Protein AF-A0A6N6N1D0-F1 (afdb_monomer_lite)

Radius of gyration: 22.85 Å; chains: 1; bounding box: 50×58×66 Å

Organism: NCBI:txid1721087

Foldseek 3Di:
DALADADPLLVVLVCVVCVVPVVVFFPDKDWPDWDFDQDPNDTDIDTDIDTDTNPVVVVLVCLLLLVRVQRVHAAEEAEEEPDPDDPVLVVVVVSSCSNNRYDYDDPDPFYKYWYDDPDFKIWIWTRGDVDIDIDIDRDPNVRSSVRSSVVSVVVVVVLVPFFWKKKKKDQAADVVVVVVVLVVVCVPVNFWDPWDWDDWDQDPRHIMTMIGIRGNHPVVVVVVCVVPAVVVVMDMDMGRDD

pLDDT: mean 86.98, std 8.48, range [44.0, 97.38]

Sequence (242 aa):
MLPGSLGEERRALLGEYYLERAGKYVQGYRKIGTKNITREGEDGISLTMDVTVNRRALRSSLQRLGVYFTTLKPIAATFRSQDQLGQEDLDTLKSLMLLSGVERGLDVLPEFSLQREGDKLWRGVLVTQGHHWTAVKNEIAEVWFDLWGRYFETRAVAESSSGSTRLRVNGWFTPDGVHDFDKILQSWDSAVQDVELVEMEMLPAGVSAVWDIRVVNLALLRSRLDAFLPERGLNYGVDVQE

Structure (mmCIF, N/CA/C/O backbone):
data_AF-A0A6N6N1D0-F1
#
_entry.id   AF-A0A6N6N1D0-F1
#
loop_
_atom_site.group_PDB
_atom_site.id
_atom_site.type_symbol
_atom_site.label_atom_id
_atom_site.label_alt_id
_atom_site.label_comp_id
_atom_site.label_asym_id
_atom_site.label_entity_id
_atom_site.label_seq_id
_atom_site.pdbx_PDB_ins_code
_atom_site.Cartn_x
_atom_site.Cartn_y
_atom_site.Cartn_z
_atom_site.occupancy
_atom_site.B_iso_or_equiv
_atom_site.auth_seq_id
_atom_site.auth_comp_id
_atom_site.auth_asym_id
_atom_site.auth_atom_id
_atom_site.pdbx_PDB_model_num
ATOM 1 N N . MET A 1 1 ? 6.903 5.113 -5.027 1.00 73.56 1 MET A N 1
ATOM 2 C CA . MET A 1 1 ? 6.662 3.968 -4.123 1.00 73.56 1 MET A CA 1
ATOM 3 C C . MET A 1 1 ? 5.215 3.536 -4.133 1.00 73.56 1 MET A C 1
ATOM 5 O O . MET A 1 1 ? 4.983 2.353 -4.307 1.00 73.56 1 MET A O 1
ATOM 9 N N . LEU A 1 2 ? 4.260 4.452 -3.957 1.00 83.25 2 LEU A N 1
ATOM 10 C CA . LEU A 1 2 ? 2.850 4.111 -4.129 1.00 83.25 2 LEU A CA 1
ATOM 11 C C . LEU A 1 2 ? 2.502 3.944 -5.622 1.00 83.25 2 LEU A C 1
ATOM 13 O O . LEU A 1 2 ? 3.066 4.688 -6.430 1.00 83.25 2 LEU A O 1
ATOM 17 N N . PRO A 1 3 ? 1.599 3.014 -5.983 1.00 77.56 3 PRO A N 1
ATOM 18 C CA . PRO A 1 3 ? 1.129 2.815 -7.362 1.00 77.56 3 PRO A CA 1
ATOM 19 C C . PRO A 1 3 ? 0.326 3.986 -7.949 1.00 77.56 3 PRO A C 1
ATOM 21 O O . PRO A 1 3 ? 0.210 4.106 -9.169 1.00 77.56 3 PRO A O 1
ATOM 24 N N . GLY A 1 4 ? -0.224 4.845 -7.086 1.00 82.56 4 GLY A N 1
ATOM 25 C CA . GLY A 1 4 ? -1.027 6.012 -7.445 1.00 82.56 4 GLY A CA 1
ATOM 26 C C . GLY A 1 4 ? -0.922 7.143 -6.417 1.00 82.56 4 GLY A C 1
ATOM 27 O O . GLY A 1 4 ? -0.197 7.043 -5.423 1.00 82.56 4 GLY A O 1
ATOM 28 N N . SER A 1 5 ? -1.641 8.237 -6.668 1.00 84.75 5 SER A N 1
ATOM 29 C CA . SER A 1 5 ? -1.719 9.398 -5.774 1.00 84.75 5 SER A CA 1
ATOM 30 C C . SER A 1 5 ? -2.743 9.196 -4.658 1.00 84.75 5 SER A C 1
ATOM 32 O O . SER A 1 5 ? -3.797 8.608 -4.875 1.00 84.75 5 SER A O 1
ATOM 34 N N . LEU A 1 6 ? -2.473 9.760 -3.482 1.00 87.19 6 LEU A N 1
ATOM 35 C CA . LEU A 1 6 ? -3.417 9.793 -2.363 1.00 87.19 6 LEU A CA 1
ATOM 36 C C . LEU A 1 6 ? -4.172 11.132 -2.318 1.00 87.19 6 LEU A C 1
ATOM 38 O O . LEU A 1 6 ? -3.581 12.190 -2.559 1.00 87.19 6 LEU A O 1
ATOM 42 N N . GLY A 1 7 ? -5.453 11.101 -1.944 1.00 87.50 7 GLY A N 1
ATOM 43 C CA . GLY A 1 7 ? -6.212 12.308 -1.586 1.00 87.50 7 GLY A CA 1
ATOM 44 C C . GLY A 1 7 ? -5.583 13.048 -0.397 1.00 87.50 7 GLY A C 1
ATOM 45 O O . GLY A 1 7 ? -4.800 12.462 0.352 1.00 87.50 7 GLY A O 1
ATOM 46 N N . GLU A 1 8 ? -5.882 14.339 -0.236 1.00 89.25 8 GLU A N 1
ATOM 47 C CA . GLU A 1 8 ? -5.269 15.181 0.810 1.00 89.25 8 GLU A CA 1
ATOM 48 C C . GLU A 1 8 ? -5.531 14.655 2.223 1.00 89.25 8 GLU A C 1
ATOM 50 O O . GLU A 1 8 ? -4.596 14.505 3.004 1.00 89.25 8 GLU A O 1
ATOM 55 N N . GLU A 1 9 ? -6.771 14.270 2.515 1.00 89.88 9 GLU A N 1
ATOM 56 C CA . GLU A 1 9 ? -7.176 13.759 3.827 1.00 89.88 9 GLU A CA 1
ATOM 57 C C . GLU A 1 9 ? -6.443 12.453 4.190 1.00 89.88 9 GLU A C 1
ATOM 59 O O . GLU A 1 9 ? -5.876 12.314 5.273 1.00 89.88 9 GLU A O 1
ATOM 64 N N . ARG A 1 10 ? -6.321 11.521 3.232 1.00 92.44 10 ARG A N 1
ATOM 65 C CA . ARG A 1 10 ? -5.526 10.292 3.408 1.00 92.44 10 ARG A CA 1
ATOM 66 C C . ARG A 1 10 ? -4.039 10.584 3.596 1.00 92.44 10 ARG A C 1
ATOM 68 O O . ARG A 1 10 ? -3.373 9.872 4.344 1.00 92.44 10 ARG A O 1
ATOM 75 N N . ARG A 1 11 ? -3.501 11.606 2.917 1.00 91.38 11 ARG A N 1
ATOM 76 C CA . ARG A 1 11 ? -2.107 12.040 3.108 1.00 91.38 11 ARG A CA 1
ATOM 77 C C . ARG A 1 11 ? -1.883 12.603 4.507 1.00 91.38 11 ARG A C 1
ATOM 79 O O . ARG A 1 11 ? -0.850 12.288 5.089 1.00 91.38 11 ARG A O 1
ATOM 86 N N . ALA A 1 12 ? -2.826 13.380 5.036 1.00 91.69 12 ALA A N 1
ATOM 87 C CA . ALA A 1 12 ? -2.755 13.912 6.395 1.00 91.69 12 ALA A CA 1
ATOM 88 C C . ALA A 1 12 ? -2.730 12.778 7.432 1.00 91.69 12 ALA A C 1
ATOM 90 O O . ALA A 1 12 ? -1.772 12.685 8.198 1.00 91.69 12 ALA A O 1
ATOM 91 N N . LEU A 1 13 ? -3.677 11.835 7.352 1.00 92.50 13 LEU A N 1
ATOM 92 C CA . LEU A 1 13 ? -3.731 10.665 8.242 1.00 92.50 13 LEU A CA 1
ATOM 93 C C . LEU A 1 13 ? -2.469 9.794 8.161 1.00 92.50 13 LEU A C 1
ATOM 95 O O . LEU A 1 13 ? -1.973 9.290 9.169 1.00 92.50 13 LEU A O 1
ATOM 99 N N . LEU A 1 14 ? -1.917 9.614 6.957 1.00 92.50 14 LEU A N 1
ATOM 100 C CA . LEU A 1 14 ? -0.659 8.890 6.779 1.00 92.50 14 LEU A CA 1
ATOM 101 C C . LEU A 1 14 ? 0.518 9.639 7.423 1.00 92.50 14 LEU A C 1
ATOM 103 O O . LEU A 1 14 ? 1.402 9.011 8.008 1.00 92.50 14 LEU A O 1
ATOM 107 N N . GLY A 1 15 ? 0.530 10.969 7.317 1.00 90.25 15 GLY A N 1
ATOM 108 C CA . GLY A 1 15 ? 1.509 11.836 7.965 1.00 90.25 15 GLY A CA 1
ATOM 109 C C . GLY A 1 15 ? 1.463 11.714 9.486 1.00 90.25 15 GLY A C 1
ATOM 110 O O . GLY A 1 15 ? 2.497 11.468 10.102 1.00 90.25 15 GLY A O 1
ATOM 111 N N . GLU A 1 16 ? 0.270 11.790 10.075 1.00 90.38 16 GLU A N 1
ATOM 112 C CA . GLU A 1 16 ? 0.045 11.590 11.512 1.00 90.38 16 GLU A CA 1
ATOM 113 C C . GLU A 1 16 ? 0.514 10.207 11.971 1.00 90.38 16 GLU A C 1
ATOM 115 O O . GLU A 1 16 ? 1.260 10.089 12.945 1.00 90.38 16 GLU A O 1
ATOM 120 N N . TYR A 1 17 ? 0.173 9.154 11.219 1.00 89.69 17 TYR A N 1
ATOM 121 C CA . TYR A 1 17 ? 0.626 7.799 11.525 1.00 89.69 17 TYR A CA 1
ATOM 122 C C . TYR A 1 17 ? 2.159 7.698 11.569 1.00 89.69 17 TYR A C 1
ATOM 124 O O . TYR A 1 17 ? 2.717 7.041 12.454 1.00 89.69 17 TYR A O 1
ATOM 132 N N . TYR A 1 18 ? 2.868 8.341 10.637 1.00 90.00 18 TYR A N 1
ATOM 133 C CA . TYR A 1 18 ? 4.328 8.267 10.576 1.00 90.00 18 TYR A CA 1
ATOM 134 C C . TYR A 1 18 ? 5.068 9.304 11.419 1.00 90.00 18 TYR A C 1
ATOM 136 O O . TYR A 1 18 ? 6.277 9.138 11.579 1.00 90.00 18 TYR A O 1
ATOM 144 N N . LEU A 1 19 ? 4.396 10.298 12.005 1.00 87.56 19 LEU A N 1
ATOM 145 C CA . LEU A 1 19 ? 5.037 11.393 12.744 1.00 87.56 19 LEU A CA 1
ATOM 146 C C . LEU A 1 19 ? 6.043 10.885 13.795 1.00 87.56 19 LEU A C 1
ATOM 148 O O . LEU A 1 19 ? 7.190 11.320 13.831 1.00 87.56 19 LEU A O 1
ATOM 152 N N . GLU A 1 20 ? 5.653 9.871 14.566 1.00 84.31 20 GLU A N 1
ATOM 153 C CA . GLU A 1 20 ? 6.495 9.256 15.606 1.00 84.31 20 GLU A CA 1
ATOM 154 C C . GLU A 1 20 ? 7.213 7.976 15.140 1.00 84.31 20 GLU A C 1
ATOM 156 O O . GLU A 1 20 ? 8.039 7.401 15.849 1.00 84.31 20 GLU A O 1
ATOM 161 N N . ARG A 1 21 ? 6.899 7.490 13.932 1.00 84.81 21 ARG A N 1
ATOM 162 C CA . ARG A 1 21 ? 7.376 6.196 13.408 1.00 84.81 21 ARG A CA 1
ATOM 163 C C . ARG A 1 21 ? 8.432 6.351 12.312 1.00 84.81 21 ARG A C 1
ATOM 165 O O . ARG A 1 21 ? 9.138 5.387 12.018 1.00 84.81 21 ARG A O 1
ATOM 172 N N . ALA A 1 22 ? 8.574 7.547 11.737 1.00 81.31 22 ALA A N 1
ATOM 173 C CA . ALA A 1 22 ? 9.429 7.834 10.587 1.00 81.31 22 ALA A CA 1
ATOM 174 C C . ALA A 1 22 ? 10.906 7.489 10.828 1.00 81.31 22 ALA A C 1
ATOM 176 O O . ALA A 1 22 ? 11.562 6.965 9.927 1.00 81.31 22 ALA A O 1
ATOM 177 N N . GLY A 1 23 ? 11.411 7.697 12.051 1.00 80.31 23 GLY A N 1
ATOM 178 C CA . GLY A 1 23 ? 12.812 7.437 12.401 1.00 80.31 23 GLY A CA 1
ATOM 179 C C . GLY A 1 23 ? 13.272 6.002 12.116 1.00 80.31 23 GLY A C 1
ATOM 180 O O . GLY A 1 23 ? 14.423 5.789 11.755 1.00 80.31 23 GLY A O 1
ATOM 181 N N . LYS A 1 24 ? 12.363 5.019 12.171 1.00 86.44 24 LYS A N 1
ATOM 182 C CA . LYS A 1 24 ? 12.665 3.600 11.898 1.00 86.44 24 LYS A CA 1
ATOM 183 C C . LYS A 1 24 ? 12.955 3.308 10.422 1.00 86.44 24 LYS A C 1
ATOM 185 O O . LYS A 1 24 ? 13.480 2.246 10.099 1.00 86.44 24 LYS A O 1
ATOM 190 N N . TYR A 1 25 ? 12.592 4.225 9.528 1.00 86.00 25 TYR A N 1
ATOM 191 C CA . TYR A 1 25 ? 12.742 4.064 8.082 1.00 86.00 25 TYR A CA 1
ATOM 192 C C . TYR A 1 25 ? 13.860 4.931 7.503 1.00 86.00 25 TYR A C 1
ATOM 194 O O . TYR A 1 25 ? 14.188 4.772 6.330 1.00 86.00 25 TYR A O 1
ATOM 202 N N . VAL A 1 26 ? 14.459 5.826 8.289 1.00 85.38 26 VAL A N 1
ATOM 203 C CA . VAL A 1 26 ? 15.564 6.682 7.844 1.00 85.38 26 VAL A CA 1
ATOM 204 C C . VAL A 1 26 ? 16.885 5.941 8.046 1.00 85.38 26 VAL A C 1
ATOM 206 O O . VAL A 1 26 ? 17.231 5.571 9.161 1.00 85.38 26 VAL A O 1
ATOM 209 N N . GLN A 1 27 ? 17.624 5.715 6.960 1.00 85.38 27 GLN A N 1
ATOM 210 C CA . GLN A 1 27 ? 18.959 5.099 6.989 1.00 85.38 27 GLN A CA 1
ATOM 211 C C . GLN A 1 27 ? 20.072 6.141 7.104 1.00 85.38 27 GLN A C 1
ATOM 213 O O . GLN A 1 27 ? 21.153 5.848 7.603 1.00 85.38 27 GLN A O 1
ATOM 218 N N . GLY A 1 28 ? 19.814 7.361 6.642 1.00 82.75 28 GLY A N 1
ATOM 219 C CA . GLY A 1 28 ? 20.750 8.465 6.745 1.00 82.75 28 GLY A CA 1
ATOM 220 C C . GLY A 1 28 ? 20.143 9.743 6.197 1.00 82.75 28 GLY A C 1
ATOM 221 O O . GLY A 1 28 ? 19.140 9.719 5.482 1.00 82.75 28 GLY A O 1
ATOM 222 N N . TYR A 1 29 ? 20.762 10.866 6.526 1.00 83.50 29 TYR A N 1
ATOM 223 C CA . TYR A 1 29 ? 20.389 12.157 5.979 1.00 83.50 29 TYR A CA 1
ATOM 224 C C . TYR A 1 29 ? 21.630 12.985 5.676 1.00 83.50 29 TYR A C 1
ATOM 226 O O . TYR A 1 29 ? 22.651 12.894 6.359 1.00 83.50 29 TYR A O 1
ATOM 234 N N . ARG A 1 30 ? 21.529 13.828 4.655 1.00 82.06 30 ARG A N 1
ATOM 235 C CA . ARG A 1 30 ? 22.555 14.794 4.281 1.00 82.06 30 ARG A CA 1
ATOM 236 C C . ARG A 1 30 ? 21.894 16.146 4.092 1.00 82.06 30 ARG A C 1
ATOM 238 O O . ARG A 1 30 ? 20.951 16.295 3.325 1.00 82.06 30 ARG A O 1
ATOM 245 N N . LYS A 1 31 ? 22.381 17.156 4.801 1.00 76.88 31 LYS A N 1
ATOM 246 C CA . LYS A 1 31 ? 21.889 18.527 4.664 1.00 76.88 31 LYS A CA 1
ATOM 247 C C . LYS A 1 31 ? 22.257 19.063 3.276 1.00 76.88 31 LYS A C 1
ATOM 249 O O . LYS A 1 31 ? 23.436 19.112 2.944 1.00 76.88 31 LYS A O 1
ATOM 254 N N . ILE A 1 32 ? 21.256 19.457 2.490 1.00 81.88 32 ILE A N 1
ATOM 255 C CA . ILE A 1 32 ? 21.450 20.043 1.153 1.00 81.88 32 ILE A CA 1
ATOM 256 C C . ILE A 1 32 ? 21.515 21.568 1.251 1.00 81.88 32 ILE A C 1
ATOM 258 O O . ILE A 1 32 ? 22.298 22.200 0.550 1.00 81.88 32 ILE A O 1
ATOM 262 N N . GLY A 1 33 ? 20.724 22.178 2.137 1.00 72.06 33 GLY A N 1
ATOM 263 C CA . GLY A 1 33 ? 20.701 23.630 2.256 1.00 72.06 33 GLY A CA 1
ATOM 264 C C . GLY A 1 33 ? 19.952 24.126 3.480 1.00 72.06 33 GLY A C 1
ATOM 265 O O . GLY A 1 33 ? 19.102 23.435 4.041 1.00 72.06 33 GLY A O 1
ATOM 266 N N . THR A 1 34 ? 20.282 25.346 3.885 1.00 78.12 34 THR A N 1
ATOM 267 C CA . THR A 1 34 ? 19.527 26.110 4.874 1.00 78.12 34 THR A CA 1
ATOM 268 C C . THR A 1 34 ? 19.147 27.441 4.262 1.00 78.12 34 THR A C 1
ATOM 270 O O . THR A 1 34 ? 20.004 28.124 3.706 1.00 78.12 34 THR A O 1
ATOM 273 N N . LYS A 1 35 ? 17.874 27.809 4.374 1.00 79.31 35 LYS A N 1
ATOM 274 C CA . LYS A 1 35 ? 17.371 29.113 3.963 1.00 79.31 35 LYS A CA 1
ATOM 275 C C . LYS A 1 35 ? 16.620 29.729 5.130 1.00 79.31 35 LYS A C 1
ATOM 277 O O . LYS A 1 35 ? 15.710 29.102 5.655 1.00 79.31 35 LYS A O 1
ATOM 282 N N . ASN A 1 36 ? 16.968 30.951 5.503 1.00 76.50 36 ASN A N 1
ATOM 283 C CA . ASN A 1 36 ? 16.162 31.700 6.458 1.00 76.50 36 ASN A CA 1
ATOM 284 C C . ASN A 1 36 ? 14.864 32.120 5.756 1.00 76.50 36 ASN A C 1
ATOM 286 O O . ASN A 1 36 ? 14.895 32.610 4.623 1.00 76.50 36 ASN A O 1
ATOM 290 N N . ILE A 1 37 ? 13.728 31.857 6.388 1.00 73.69 37 ILE A N 1
ATOM 291 C CA . ILE A 1 37 ? 12.406 32.261 5.921 1.00 73.69 37 ILE A CA 1
ATOM 292 C C . ILE A 1 37 ? 11.858 33.221 6.959 1.00 73.69 37 ILE A C 1
ATOM 294 O O . ILE A 1 37 ? 11.588 32.802 8.075 1.00 73.69 37 ILE A O 1
ATOM 298 N N . THR A 1 38 ? 11.651 34.475 6.589 1.00 62.41 38 THR A N 1
ATOM 299 C CA . THR A 1 38 ? 10.886 35.399 7.426 1.00 62.41 38 THR A CA 1
ATOM 300 C C . THR A 1 38 ? 9.429 35.307 6.984 1.00 62.41 38 THR A C 1
ATOM 302 O O . THR A 1 38 ? 9.114 35.592 5.824 1.00 62.41 38 THR A O 1
ATOM 305 N N . ARG A 1 39 ? 8.536 34.858 7.869 1.00 57.38 39 ARG A N 1
ATOM 306 C CA . ARG A 1 39 ? 7.085 34.836 7.623 1.00 57.38 39 ARG A CA 1
ATOM 307 C C . ARG A 1 39 ? 6.407 35.628 8.732 1.00 57.38 39 ARG A C 1
ATOM 309 O O . ARG A 1 39 ? 6.633 35.348 9.897 1.00 57.38 39 ARG A O 1
ATOM 316 N N . GLU A 1 40 ? 5.629 36.641 8.352 1.00 60.00 40 GLU A N 1
ATOM 317 C CA . GLU A 1 40 ? 4.799 37.442 9.272 1.00 60.00 40 GLU A CA 1
ATOM 318 C C . GLU A 1 40 ? 5.545 38.011 10.501 1.00 60.00 40 GLU A C 1
ATOM 320 O O . GLU A 1 40 ? 4.975 38.157 11.574 1.00 60.00 40 GLU A O 1
ATOM 325 N N . GLY A 1 41 ? 6.823 38.377 10.340 1.00 62.19 41 GLY A N 1
ATOM 326 C CA . GLY A 1 41 ? 7.636 38.970 11.411 1.00 62.19 41 GLY A CA 1
ATOM 327 C C . GLY A 1 41 ? 8.400 37.969 12.282 1.00 62.19 41 GLY A C 1
ATOM 328 O O . GLY A 1 41 ? 9.174 38.400 13.132 1.00 62.19 41 GLY A O 1
ATOM 329 N N . GLU A 1 42 ? 8.257 36.664 12.041 1.00 58.78 42 GLU A N 1
ATOM 330 C CA . GLU A 1 42 ? 9.078 35.629 12.671 1.00 58.78 42 GLU A CA 1
ATOM 331 C C . GLU A 1 42 ? 10.169 35.138 11.714 1.00 58.78 42 GLU A C 1
ATOM 333 O O . GLU A 1 42 ? 9.900 34.712 10.583 1.00 58.78 42 GLU A O 1
ATOM 338 N N . ASP A 1 43 ? 11.420 35.196 12.176 1.00 76.38 43 ASP A N 1
ATOM 339 C CA . ASP A 1 43 ? 12.555 34.583 11.494 1.00 76.38 43 ASP A CA 1
ATOM 340 C C . ASP A 1 43 ? 12.554 33.072 11.748 1.00 76.38 43 ASP A C 1
ATOM 342 O O . ASP A 1 43 ? 12.816 32.589 12.849 1.00 76.38 43 ASP A O 1
ATOM 346 N N . GLY A 1 44 ? 12.266 32.312 10.697 1.00 74.38 44 GLY A N 1
ATOM 347 C CA . GLY A 1 44 ? 12.328 30.859 10.659 1.00 74.38 44 GLY A CA 1
ATOM 348 C C . GLY A 1 44 ? 13.505 30.350 9.832 1.00 74.38 44 GLY A C 1
ATOM 349 O O . GLY A 1 44 ? 14.111 31.060 9.028 1.00 74.38 44 GLY A O 1
ATOM 350 N N . ILE A 1 45 ? 13.823 29.068 9.991 1.00 75.56 45 ILE A N 1
ATOM 351 C CA . ILE A 1 45 ? 14.877 28.392 9.232 1.00 75.56 45 ILE A CA 1
ATOM 352 C C . ILE A 1 45 ? 14.247 27.235 8.450 1.00 75.56 45 ILE A C 1
ATOM 354 O O . ILE A 1 45 ? 13.788 26.259 9.034 1.00 75.56 45 ILE A O 1
ATOM 358 N N . SER A 1 46 ? 14.261 27.313 7.118 1.00 76.00 46 SER A N 1
ATOM 359 C CA . SER A 1 46 ? 13.997 26.175 6.233 1.00 76.00 46 SER A CA 1
ATOM 360 C C . SER A 1 46 ? 15.251 25.325 6.130 1.00 76.00 46 SER A C 1
ATOM 362 O O . SER A 1 46 ? 16.297 25.800 5.676 1.00 76.00 46 SER A O 1
ATOM 364 N N . LEU A 1 47 ? 15.143 24.049 6.474 1.00 76.81 47 LEU A N 1
ATOM 365 C CA . LEU A 1 47 ? 16.190 23.066 6.241 1.00 76.81 47 LEU A CA 1
ATOM 366 C C . LEU A 1 47 ? 15.758 22.125 5.116 1.00 76.81 47 LEU A C 1
ATOM 368 O O . LEU A 1 47 ? 14.723 21.474 5.217 1.00 76.81 47 LEU A O 1
ATOM 372 N N . THR A 1 48 ? 16.564 22.031 4.063 1.00 77.94 48 THR A N 1
ATOM 373 C CA . THR A 1 48 ? 16.370 21.038 3.001 1.00 77.94 48 THR A CA 1
ATOM 374 C C . THR A 1 48 ? 17.353 19.898 3.221 1.00 77.94 48 THR A C 1
ATOM 376 O O . THR A 1 48 ? 18.569 20.116 3.274 1.00 77.94 48 THR A O 1
ATOM 379 N N . MET A 1 49 ? 16.834 18.680 3.356 1.00 77.88 49 MET A N 1
ATOM 380 C CA . MET A 1 49 ? 17.621 17.478 3.629 1.00 77.88 49 MET A CA 1
ATOM 381 C C . MET A 1 49 ? 17.406 16.442 2.528 1.00 77.88 49 MET A C 1
ATOM 383 O O . MET A 1 49 ? 16.280 16.202 2.103 1.00 77.88 49 MET A O 1
ATOM 387 N N . ASP A 1 50 ? 18.499 15.824 2.100 1.00 80.69 50 ASP A N 1
ATOM 388 C CA . ASP A 1 50 ? 18.502 14.561 1.375 1.00 80.69 50 ASP A CA 1
ATOM 389 C C . ASP A 1 50 ? 18.304 13.451 2.401 1.00 80.69 50 ASP A C 1
ATOM 391 O O . ASP A 1 50 ? 19.036 13.416 3.394 1.00 80.69 50 ASP A O 1
ATOM 395 N N . VAL A 1 51 ? 17.335 12.563 2.204 1.00 81.31 51 VAL A N 1
ATOM 396 C CA . VAL A 1 51 ? 17.052 11.491 3.164 1.00 81.31 51 VAL A CA 1
ATOM 397 C C . VAL A 1 51 ? 17.107 10.155 2.448 1.00 81.31 51 VAL A C 1
ATOM 399 O O . VAL A 1 51 ? 16.277 9.846 1.592 1.00 81.31 51 VAL A O 1
ATOM 402 N N . THR A 1 52 ? 18.069 9.331 2.848 1.00 84.00 52 THR A N 1
ATOM 403 C CA . THR A 1 52 ? 18.140 7.938 2.423 1.00 84.00 52 THR A CA 1
ATOM 404 C C . THR A 1 52 ? 17.183 7.133 3.287 1.00 84.00 52 THR A C 1
ATOM 406 O O . THR A 1 52 ? 17.341 7.056 4.507 1.00 84.00 52 THR A O 1
ATOM 409 N N . VAL A 1 53 ? 16.178 6.527 2.660 1.00 86.19 53 VAL A N 1
ATOM 410 C CA . VAL A 1 53 ? 15.157 5.729 3.348 1.00 86.19 53 VAL A CA 1
ATOM 411 C C . VAL A 1 53 ? 15.315 4.241 3.062 1.00 86.19 53 VAL A C 1
ATOM 413 O O . VAL A 1 53 ? 15.612 3.838 1.936 1.00 86.19 53 VAL A O 1
ATOM 416 N N . ASN A 1 54 ? 15.013 3.410 4.061 1.00 87.06 54 ASN A N 1
ATOM 417 C CA . ASN A 1 54 ? 14.817 1.978 3.884 1.00 87.06 54 ASN A CA 1
ATOM 418 C C . ASN A 1 54 ? 13.510 1.738 3.119 1.00 87.06 54 ASN A C 1
ATOM 420 O O . ASN A 1 54 ? 12.439 1.491 3.681 1.00 87.06 54 ASN A O 1
ATOM 424 N N . ARG A 1 55 ? 13.640 1.817 1.799 1.00 84.31 55 ARG A N 1
ATOM 425 C CA . ARG A 1 55 ? 12.593 1.624 0.800 1.00 84.31 55 ARG A CA 1
ATOM 426 C C . ARG A 1 55 ? 11.796 0.335 1.019 1.00 84.31 55 ARG A C 1
ATOM 428 O O . ARG A 1 55 ? 10.567 0.360 0.994 1.00 84.31 55 ARG A O 1
ATOM 435 N N . ARG A 1 56 ? 12.481 -0.777 1.294 1.00 84.44 56 ARG A N 1
ATOM 436 C CA . ARG A 1 56 ? 11.853 -2.089 1.508 1.00 84.44 56 ARG A CA 1
ATOM 437 C C . ARG A 1 56 ? 10.978 -2.103 2.762 1.00 84.44 56 ARG A C 1
ATOM 439 O O . ARG A 1 56 ? 9.824 -2.519 2.691 1.00 84.44 56 ARG A O 1
ATOM 446 N N . ALA A 1 57 ? 11.504 -1.615 3.885 1.00 86.44 57 ALA A N 1
ATOM 447 C CA . ALA A 1 57 ? 10.760 -1.564 5.143 1.00 86.44 57 ALA A CA 1
ATOM 448 C C . ALA A 1 57 ? 9.556 -0.611 5.062 1.00 86.44 57 ALA A C 1
ATOM 450 O O . ALA A 1 57 ? 8.468 -0.952 5.527 1.00 86.44 57 ALA A O 1
ATOM 451 N N . LEU A 1 58 ? 9.725 0.555 4.428 1.00 88.75 58 LEU A N 1
ATOM 452 C CA . LEU A 1 58 ? 8.637 1.514 4.246 1.00 88.75 58 LEU A CA 1
ATOM 453 C C . LEU A 1 58 ? 7.529 0.935 3.358 1.00 88.75 58 LEU A C 1
ATOM 455 O O . LEU A 1 58 ? 6.356 1.018 3.712 1.00 88.75 58 LEU A O 1
ATOM 459 N N . ARG A 1 59 ? 7.891 0.286 2.244 1.00 88.12 59 ARG A N 1
ATOM 460 C CA . ARG A 1 59 ? 6.928 -0.399 1.371 1.00 88.12 59 ARG A CA 1
ATOM 461 C C . ARG A 1 59 ? 6.149 -1.474 2.124 1.00 88.12 59 ARG A C 1
ATOM 463 O O . ARG A 1 59 ? 4.926 -1.466 2.053 1.00 88.12 59 ARG A O 1
ATOM 470 N N . SER A 1 60 ? 6.830 -2.350 2.864 1.00 88.25 60 SER A N 1
ATOM 471 C CA . SER A 1 60 ? 6.163 -3.395 3.655 1.00 88.25 60 SER A CA 1
ATOM 472 C C . SER A 1 60 ? 5.181 -2.793 4.663 1.00 88.25 60 SER A C 1
ATOM 474 O O . SER A 1 60 ? 4.060 -3.276 4.808 1.00 88.25 60 SER A O 1
ATOM 476 N N . SER A 1 61 ? 5.548 -1.672 5.290 1.00 91.25 61 SER A N 1
ATOM 477 C CA . SER A 1 61 ? 4.637 -0.951 6.176 1.00 91.25 61 SER A CA 1
ATOM 478 C C . SER A 1 61 ? 3.414 -0.399 5.436 1.00 91.25 61 SER A C 1
ATOM 480 O O . SER A 1 61 ? 2.305 -0.543 5.934 1.00 91.25 61 SER A O 1
ATOM 482 N N . LEU A 1 62 ? 3.588 0.210 4.260 1.00 92.12 62 LEU A N 1
ATOM 483 C CA . LEU A 1 62 ? 2.481 0.736 3.449 1.00 92.12 62 LEU A CA 1
ATOM 484 C C . LEU A 1 62 ? 1.564 -0.374 2.916 1.00 92.12 62 LEU A C 1
ATOM 486 O O . LEU A 1 62 ? 0.360 -0.159 2.782 1.00 92.12 62 LEU A O 1
ATOM 490 N N . GLN A 1 63 ? 2.122 -1.551 2.618 1.00 90.88 63 GLN A N 1
ATOM 491 C CA . GLN A 1 63 ? 1.364 -2.749 2.257 1.00 90.88 63 GLN A CA 1
ATOM 492 C C . GLN A 1 63 ? 0.522 -3.230 3.434 1.00 90.88 63 GLN A C 1
ATOM 494 O O . GLN A 1 63 ? -0.684 -3.387 3.282 1.00 90.88 63 GLN A O 1
ATOM 499 N N . ARG A 1 64 ? 1.120 -3.367 4.622 1.00 91.69 64 ARG A N 1
ATOM 500 C CA . ARG A 1 64 ? 0.403 -3.780 5.835 1.00 91.69 64 ARG A CA 1
ATOM 501 C C . ARG A 1 64 ? -0.703 -2.798 6.241 1.00 91.69 64 ARG A C 1
ATOM 503 O O . ARG A 1 64 ? -1.738 -3.217 6.740 1.00 91.69 64 ARG A O 1
ATOM 510 N N . LEU A 1 65 ? -0.522 -1.499 6.000 1.00 92.81 65 LEU A N 1
ATOM 511 C CA . LEU A 1 65 ? -1.569 -0.493 6.225 1.00 92.81 65 LEU A CA 1
ATOM 512 C C . LEU A 1 65 ? -2.696 -0.531 5.179 1.00 92.81 65 LEU A C 1
ATOM 514 O O . LEU A 1 65 ? -3.689 0.173 5.339 1.00 92.81 65 LEU A O 1
ATOM 518 N N . GLY A 1 66 ? -2.533 -1.269 4.080 1.00 90.06 66 GLY A N 1
ATOM 519 C CA . GLY A 1 66 ? -3.467 -1.281 2.952 1.00 90.06 66 GLY A CA 1
ATOM 520 C C . GLY A 1 66 ? -3.292 -0.140 1.958 1.00 90.06 66 GLY A C 1
ATOM 521 O O . GLY A 1 66 ? -3.691 -0.273 0.803 1.00 90.06 66 GLY A O 1
ATOM 522 N N . VAL A 1 67 ? -2.623 0.945 2.361 1.00 92.56 67 VAL A N 1
ATOM 523 C CA . VAL A 1 67 ? -2.389 2.153 1.550 1.00 92.56 67 VAL A CA 1
ATOM 524 C C . VAL A 1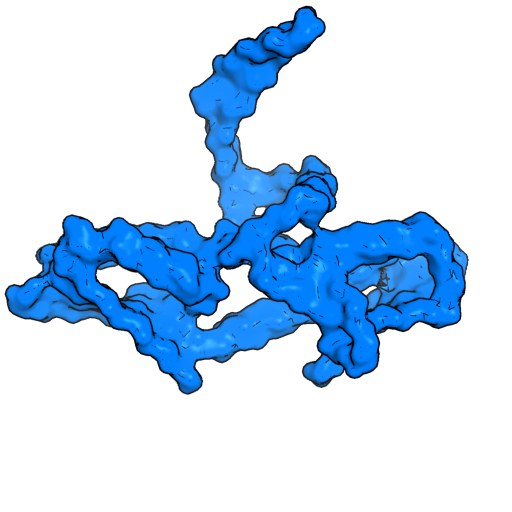 67 ? -1.805 1.812 0.182 1.00 92.56 67 VAL A C 1
ATOM 526 O O . VAL A 1 67 ? -2.208 2.393 -0.821 1.00 92.56 67 VAL A O 1
ATOM 529 N N . TYR A 1 68 ? -0.877 0.855 0.124 1.00 89.50 68 TYR A N 1
ATOM 530 C CA . TYR A 1 68 ? -0.261 0.425 -1.130 1.00 89.50 68 TYR A CA 1
ATOM 531 C C . TYR A 1 68 ? -1.296 -0.105 -2.139 1.00 89.50 68 TYR A C 1
ATOM 533 O O . TYR A 1 68 ? -1.288 0.303 -3.301 1.00 89.50 68 TYR A O 1
ATOM 541 N N . PHE A 1 69 ? -2.214 -0.958 -1.681 1.00 87.38 69 PHE A N 1
ATOM 542 C CA . PHE A 1 69 ? -3.190 -1.660 -2.520 1.00 87.38 69 PHE A CA 1
ATOM 543 C C . PHE A 1 69 ? -4.407 -0.803 -2.875 1.00 87.38 69 PHE A C 1
ATOM 545 O O . PHE A 1 69 ? -5.048 -1.034 -3.896 1.00 87.38 69 PHE A O 1
ATOM 552 N N . THR A 1 70 ? -4.720 0.204 -2.058 1.00 90.06 70 THR A N 1
ATOM 553 C CA . THR A 1 70 ? -5.952 0.997 -2.181 1.00 90.06 70 THR A CA 1
ATOM 554 C C . THR A 1 70 ? -5.730 2.400 -2.743 1.00 90.06 70 THR A C 1
ATOM 556 O O . THR A 1 70 ? -6.579 3.281 -2.602 1.00 90.06 70 THR A O 1
ATOM 559 N N . THR A 1 71 ? -4.575 2.642 -3.369 1.00 86.69 71 THR A N 1
ATOM 560 C CA . THR A 1 71 ? -4.279 3.919 -4.047 1.00 86.69 71 THR A CA 1
ATOM 561 C C . THR A 1 71 ? -5.055 4.096 -5.347 1.00 86.69 71 THR A C 1
ATOM 563 O O . THR A 1 71 ? -5.443 5.213 -5.667 1.00 86.69 71 THR A O 1
ATOM 566 N N . LEU A 1 72 ? -5.281 3.011 -6.091 1.00 83.06 72 LEU A N 1
ATOM 567 C CA . LEU A 1 72 ? -5.996 3.047 -7.371 1.00 83.06 72 LEU A CA 1
ATOM 568 C C . LEU A 1 72 ? -7.490 2.777 -7.205 1.00 83.06 72 LEU A C 1
ATOM 570 O O . LEU A 1 72 ? -8.309 3.398 -7.877 1.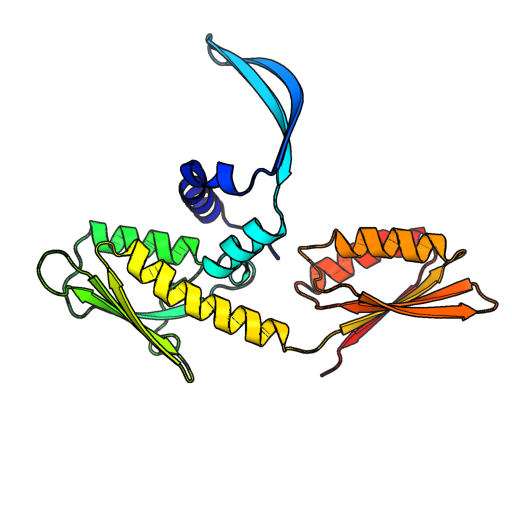00 83.06 72 LEU A O 1
ATOM 574 N N . LYS A 1 73 ? -7.843 1.841 -6.319 1.00 86.88 73 LYS A N 1
ATOM 575 C CA . LYS A 1 73 ? -9.230 1.467 -6.063 1.00 86.88 73 LYS A CA 1
ATOM 576 C C . LYS A 1 73 ? -9.421 1.105 -4.589 1.00 86.88 73 LYS A C 1
ATOM 578 O O . LYS A 1 73 ? -8.638 0.302 -4.077 1.00 86.88 73 LYS A O 1
ATOM 583 N N . PRO A 1 74 ? -10.438 1.659 -3.915 1.00 91.00 74 PRO A N 1
ATOM 584 C CA . PRO A 1 74 ? -10.771 1.272 -2.552 1.00 91.00 74 PRO A CA 1
ATOM 585 C C . PRO A 1 74 ? -11.271 -0.176 -2.486 1.00 91.00 74 PRO A C 1
ATOM 587 O O . PRO A 1 74 ? -11.680 -0.769 -3.490 1.00 91.00 74 PRO A O 1
ATOM 590 N N . ILE A 1 75 ? -11.246 -0.747 -1.285 1.00 93.56 75 ILE A N 1
ATOM 591 C CA . ILE A 1 75 ? -11.799 -2.077 -1.011 1.00 93.56 75 ILE A CA 1
ATOM 592 C C . ILE A 1 75 ? -13.130 -1.916 -0.301 1.00 93.56 75 ILE A C 1
ATOM 594 O O . ILE A 1 75 ? -13.178 -1.363 0.792 1.00 93.56 75 ILE A O 1
ATOM 598 N N . ALA A 1 76 ? -14.196 -2.434 -0.902 1.00 94.94 76 ALA A N 1
ATOM 599 C CA . ALA A 1 76 ? -15.488 -2.514 -0.240 1.00 94.94 76 ALA A CA 1
ATOM 600 C C . ALA A 1 76 ? -15.477 -3.646 0.796 1.00 94.94 76 ALA A C 1
ATOM 602 O O . ALA A 1 76 ? -15.019 -4.750 0.503 1.00 94.94 76 ALA A O 1
ATOM 603 N N . ALA A 1 77 ? -15.991 -3.369 1.989 1.00 95.38 77 ALA A N 1
ATOM 604 C CA . ALA A 1 77 ? -16.059 -4.320 3.086 1.00 95.38 77 ALA A CA 1
ATOM 605 C C . ALA A 1 77 ? -17.336 -4.130 3.897 1.00 95.38 77 ALA A C 1
ATOM 607 O O . ALA A 1 77 ? -17.745 -2.998 4.178 1.00 95.38 77 ALA A O 1
ATOM 608 N N . THR A 1 78 ? -17.959 -5.229 4.307 1.00 95.12 78 THR A N 1
ATOM 609 C CA . THR A 1 78 ? -19.097 -5.157 5.220 1.00 95.12 78 THR A CA 1
ATOM 610 C C . THR A 1 78 ? -18.616 -4.921 6.639 1.00 95.12 78 THR A C 1
ATOM 612 O O . THR A 1 78 ? -17.735 -5.614 7.136 1.00 95.12 78 THR A O 1
ATOM 615 N N . PHE A 1 79 ? -19.196 -3.915 7.290 1.00 93.44 79 PHE A N 1
ATOM 616 C CA . PHE A 1 79 ? -18.889 -3.564 8.669 1.00 93.44 79 PHE A CA 1
ATOM 617 C C . PHE A 1 79 ? -20.074 -3.924 9.561 1.00 93.44 79 PHE A C 1
ATOM 619 O O . PHE A 1 79 ? -21.187 -3.444 9.330 1.00 93.44 79 PHE A O 1
ATOM 626 N N . ARG A 1 80 ? -19.832 -4.722 10.601 1.00 91.75 80 ARG A N 1
ATOM 627 C CA . ARG A 1 80 ? -20.821 -5.050 11.632 1.00 91.75 80 ARG A CA 1
ATOM 628 C C . ARG A 1 80 ? -20.313 -4.618 13.006 1.00 91.75 80 ARG A C 1
ATOM 630 O O . ARG A 1 80 ? -19.154 -4.828 13.349 1.00 91.75 80 ARG A O 1
ATOM 637 N N . SER A 1 81 ? -21.185 -4.044 13.820 1.00 87.81 81 SER A N 1
ATOM 638 C CA . SER A 1 81 ? -20.922 -3.827 15.244 1.00 87.81 81 SER A CA 1
ATOM 639 C C . SER A 1 81 ? -22.052 -4.447 16.048 1.00 87.81 81 SER A C 1
ATOM 641 O O . SER A 1 81 ? -23.216 -4.197 15.738 1.00 87.81 81 SER A O 1
ATOM 643 N N . GLN A 1 82 ? -21.721 -5.275 17.040 1.00 76.44 82 GLN A N 1
ATOM 644 C CA . GLN A 1 82 ? -22.738 -5.877 17.915 1.00 76.44 82 GLN A CA 1
ATOM 645 C C . GLN A 1 82 ? -23.203 -4.907 19.009 1.00 76.44 82 GLN A C 1
ATOM 647 O O . GLN A 1 82 ? -24.360 -4.962 19.415 1.00 76.44 82 GLN A O 1
ATOM 652 N N . ASP A 1 83 ? -22.338 -3.972 19.405 1.00 78.38 83 ASP A N 1
ATOM 653 C CA . ASP A 1 83 ? -22.623 -2.961 20.423 1.00 78.38 83 ASP A CA 1
ATOM 654 C C . ASP A 1 83 ? -22.832 -1.571 19.803 1.00 78.38 83 ASP A C 1
ATOM 656 O O . ASP A 1 83 ? -22.342 -1.276 18.705 1.00 78.38 83 ASP A O 1
ATOM 660 N N . GLN A 1 84 ? -23.521 -0.683 20.530 1.00 77.88 84 GLN A N 1
ATOM 661 C CA . GLN A 1 84 ? -23.509 0.746 20.212 1.00 77.88 84 GLN A CA 1
ATOM 662 C C . GLN A 1 84 ? -22.112 1.305 20.485 1.00 77.88 84 GLN A C 1
ATOM 664 O O . GLN A 1 84 ? -21.707 1.497 21.630 1.00 77.88 84 GLN A O 1
ATOM 669 N N . LEU A 1 85 ? -21.372 1.552 19.408 1.00 84.25 85 LEU A N 1
ATOM 670 C CA . LEU A 1 85 ? -20.097 2.254 19.456 1.00 84.25 85 LEU A CA 1
ATOM 671 C C . LEU A 1 85 ? -20.332 3.724 19.818 1.00 84.25 85 LEU A C 1
ATOM 673 O O . LEU A 1 85 ? -21.252 4.356 19.292 1.00 84.25 85 LEU A O 1
ATOM 677 N N . GLY A 1 86 ? -19.489 4.268 20.698 1.00 86.56 86 GLY A N 1
ATOM 678 C CA . GLY A 1 86 ? -19.492 5.698 20.993 1.00 86.56 86 GLY A CA 1
ATOM 679 C C . GLY A 1 86 ? -19.084 6.523 19.770 1.00 86.56 86 GLY A C 1
ATOM 680 O O . GLY A 1 86 ? -18.496 6.007 18.819 1.00 86.56 86 GLY A O 1
ATOM 681 N N . GLN A 1 87 ? -19.365 7.827 19.794 1.00 88.19 87 GLN A N 1
ATOM 682 C CA . GLN A 1 87 ? -19.012 8.719 18.685 1.00 88.19 87 GLN A CA 1
ATOM 683 C C . GLN A 1 87 ? -17.494 8.734 18.414 1.00 88.19 87 GLN A C 1
ATOM 685 O O . GLN A 1 87 ? -17.082 8.646 17.261 1.00 88.19 87 GLN A O 1
ATOM 690 N N . GLU A 1 88 ? -16.669 8.749 19.464 1.00 90.12 88 GLU A N 1
ATOM 691 C CA . GLU A 1 88 ? -15.201 8.699 19.353 1.00 90.12 88 GLU A CA 1
ATOM 692 C C . GLU A 1 88 ? -14.701 7.390 18.718 1.00 90.12 88 GLU A C 1
ATOM 694 O O . GLU A 1 88 ? -13.823 7.403 17.850 1.00 90.12 88 GLU A O 1
ATOM 699 N N . ASP A 1 89 ? -15.302 6.256 19.096 1.00 91.12 89 ASP A N 1
ATOM 700 C CA . ASP A 1 89 ? -14.997 4.938 18.529 1.00 91.12 89 ASP A CA 1
ATOM 701 C C . ASP A 1 89 ? -15.345 4.902 17.026 1.00 91.12 89 ASP A C 1
ATOM 703 O O . ASP A 1 89 ? -14.580 4.393 16.200 1.00 91.12 89 ASP A O 1
ATOM 707 N N . LEU A 1 90 ? -16.491 5.483 16.653 1.00 90.81 90 LEU A N 1
ATOM 708 C CA . LEU A 1 90 ? -16.937 5.587 15.263 1.00 90.81 90 LEU A CA 1
ATOM 709 C C . LEU A 1 90 ? -16.025 6.481 14.423 1.00 90.81 90 LEU A C 1
ATOM 711 O O . LEU A 1 90 ? -15.727 6.134 13.280 1.00 90.81 90 LEU A O 1
ATOM 715 N N . ASP A 1 91 ? -15.588 7.615 14.961 1.00 92.75 91 ASP A N 1
ATOM 716 C CA . ASP A 1 91 ? -14.710 8.540 14.246 1.00 92.75 91 ASP A CA 1
ATOM 717 C C . ASP A 1 91 ? -13.298 7.959 14.094 1.00 92.75 91 ASP A C 1
ATOM 719 O O . ASP A 1 91 ? -12.720 8.028 13.008 1.00 92.75 91 ASP A O 1
ATOM 723 N N . THR A 1 92 ? -12.806 7.239 15.106 1.00 93.00 92 THR A N 1
ATOM 724 C CA . THR A 1 92 ? -11.569 6.448 15.007 1.00 93.00 92 THR A CA 1
ATOM 725 C C . THR A 1 92 ? -11.656 5.422 13.877 1.00 93.00 92 THR A C 1
ATOM 727 O O . THR A 1 92 ? -10.760 5.331 13.035 1.00 93.00 92 THR A O 1
ATOM 730 N N . LEU A 1 93 ? -12.759 4.671 13.803 1.00 93.12 93 LEU A N 1
ATOM 731 C CA . LEU A 1 93 ? -12.980 3.706 12.726 1.00 93.12 93 LEU A CA 1
ATOM 732 C C . LEU A 1 93 ? -13.036 4.363 11.349 1.00 93.12 93 LEU A C 1
ATOM 734 O O . LEU A 1 93 ? -12.435 3.835 10.417 1.00 93.12 93 LEU A O 1
ATOM 738 N N . LYS A 1 94 ? -13.716 5.505 11.201 1.00 93.25 94 LYS A N 1
ATOM 739 C CA . LYS A 1 94 ? -13.746 6.243 9.927 1.00 93.25 94 LYS A CA 1
ATOM 740 C C . LYS A 1 94 ? -12.342 6.646 9.484 1.00 93.25 94 LYS A C 1
ATOM 742 O O . LYS A 1 94 ? -12.002 6.420 8.326 1.00 93.25 94 LYS A O 1
ATOM 747 N N . SER A 1 95 ? -11.513 7.164 10.391 1.00 94.75 95 SER A N 1
ATOM 748 C CA . SER A 1 95 ? -10.123 7.527 10.090 1.00 94.75 95 SER A CA 1
ATOM 749 C C . SER A 1 95 ? -9.290 6.314 9.669 1.00 94.75 95 SER A C 1
ATOM 751 O O . SER A 1 95 ? -8.548 6.377 8.689 1.00 94.75 95 SER A O 1
ATOM 753 N N . LEU A 1 96 ? -9.447 5.173 10.347 1.00 95.50 96 LEU A N 1
ATOM 754 C CA . LEU A 1 96 ? -8.755 3.925 9.998 1.00 95.50 96 LEU A CA 1
ATOM 755 C C . LEU A 1 96 ? -9.196 3.374 8.634 1.00 95.50 96 LEU A C 1
ATOM 757 O O . LEU A 1 96 ? -8.355 2.973 7.819 1.00 95.50 96 LEU A O 1
ATOM 761 N N . MET A 1 97 ? -10.502 3.391 8.365 1.00 94.75 97 MET A N 1
ATOM 762 C CA . MET A 1 97 ? -11.091 3.024 7.076 1.00 94.75 97 MET A CA 1
ATOM 763 C C . MET A 1 97 ? -10.545 3.910 5.956 1.00 94.75 97 MET A C 1
ATOM 765 O O . MET A 1 97 ? -10.032 3.407 4.956 1.00 94.75 97 MET A O 1
ATOM 769 N N . LEU A 1 98 ? -10.558 5.227 6.162 1.00 94.62 98 LEU A N 1
ATOM 770 C CA . LEU A 1 98 ? -10.059 6.194 5.196 1.00 94.62 98 LEU A CA 1
ATOM 771 C C . LEU A 1 98 ? -8.559 6.011 4.930 1.00 94.62 98 LEU A C 1
ATOM 773 O O . LEU A 1 98 ? -8.143 5.925 3.773 1.00 94.62 98 LEU A O 1
ATOM 777 N N . LEU A 1 99 ? -7.738 5.883 5.978 1.00 94.94 99 LEU A N 1
ATOM 778 C CA . LEU A 1 99 ? -6.297 5.649 5.858 1.00 94.94 99 LEU A CA 1
ATOM 779 C C . LEU A 1 99 ? -6.010 4.397 5.016 1.00 94.94 99 LEU A C 1
ATOM 781 O O . LEU A 1 99 ? -5.307 4.467 4.001 1.00 94.94 99 LEU A O 1
ATOM 785 N N . SER A 1 100 ? -6.609 3.269 5.396 1.00 94.44 100 SER A N 1
ATOM 786 C CA . SER A 1 100 ? -6.419 1.981 4.718 1.00 94.44 100 SER A CA 1
ATOM 787 C C . SER A 1 100 ? -7.094 1.893 3.344 1.00 94.44 100 SER A C 1
ATOM 789 O O . SER A 1 100 ? -6.752 1.009 2.559 1.00 94.44 100 SER A O 1
ATOM 791 N N . GLY A 1 101 ? -7.979 2.837 3.003 1.00 94.19 101 GLY A N 1
ATOM 792 C CA . GLY A 1 101 ? -8.749 2.851 1.755 1.00 94.19 101 GLY A CA 1
ATOM 793 C C . GLY A 1 101 ? -9.804 1.746 1.699 1.00 94.19 101 GLY A C 1
ATOM 794 O O . GLY A 1 101 ? -10.045 1.170 0.637 1.00 94.19 101 GLY A O 1
ATOM 795 N N . VAL A 1 102 ? -10.383 1.428 2.855 1.00 95.50 102 VAL A N 1
ATOM 796 C CA . VAL A 1 102 ? -11.509 0.508 3.001 1.00 95.50 102 VAL A CA 1
ATOM 797 C C . VAL A 1 102 ? -12.796 1.325 3.053 1.00 95.50 102 VAL A C 1
ATOM 799 O O . VAL A 1 102 ? -12.929 2.247 3.853 1.00 95.50 102 VAL A O 1
ATOM 802 N N . GLU A 1 103 ? -13.761 0.967 2.220 1.00 94.31 103 GLU A N 1
ATOM 803 C CA . GLU A 1 103 ? -15.073 1.600 2.137 1.00 94.31 103 GLU A CA 1
ATOM 804 C C . GLU A 1 103 ? -16.159 0.649 2.633 1.00 94.31 103 GLU A C 1
ATOM 806 O O . GLU A 1 103 ? -16.033 -0.574 2.553 1.00 94.31 103 GLU A O 1
ATOM 811 N N . ARG A 1 104 ? -17.257 1.210 3.147 1.00 92.81 104 ARG A N 1
ATOM 812 C CA . ARG A 1 104 ? -18.398 0.400 3.583 1.00 92.81 104 ARG A CA 1
ATOM 813 C C . ARG A 1 104 ? -19.131 -0.160 2.367 1.00 92.81 104 ARG A C 1
ATOM 815 O O . ARG A 1 104 ? -19.615 0.598 1.533 1.00 92.81 104 ARG A O 1
ATOM 822 N N . GLY A 1 105 ? -19.253 -1.480 2.316 1.00 91.94 105 GLY A N 1
ATOM 823 C CA . GLY A 1 105 ? -20.102 -2.207 1.379 1.00 91.94 105 GLY A CA 1
ATOM 824 C C . GLY A 1 105 ? -21.209 -2.975 2.102 1.00 91.94 105 GLY A C 1
ATOM 825 O O . GLY A 1 105 ? -21.087 -3.310 3.282 1.00 91.94 105 GLY A O 1
ATOM 826 N N . LEU A 1 106 ? -22.296 -3.264 1.390 1.00 89.44 106 LEU A N 1
ATOM 827 C CA . LEU A 1 106 ? -23.423 -4.048 1.899 1.00 89.44 106 LEU A CA 1
ATOM 828 C C . LEU A 1 106 ? -23.304 -5.491 1.409 1.00 89.44 106 LEU A C 1
ATOM 830 O O . LEU A 1 106 ? -23.246 -5.711 0.204 1.00 89.44 106 LEU A O 1
ATOM 834 N N . ASP A 1 107 ? -23.256 -6.435 2.348 1.00 89.50 107 ASP A N 1
ATOM 835 C CA . ASP A 1 107 ? -23.172 -7.883 2.110 1.00 89.50 107 ASP A CA 1
ATOM 836 C C . ASP A 1 107 ? -22.072 -8.298 1.111 1.00 89.50 107 ASP A C 1
ATOM 838 O O . ASP A 1 107 ? -22.271 -9.116 0.212 1.00 89.50 107 ASP A O 1
ATOM 842 N N . VAL A 1 108 ? -20.877 -7.729 1.293 1.00 93.88 108 VAL A N 1
ATOM 843 C CA . VAL A 1 108 ? -19.666 -8.033 0.521 1.00 93.88 108 VAL A CA 1
ATOM 844 C C . VAL A 1 108 ? -18.540 -8.498 1.437 1.00 93.88 108 VAL A C 1
ATOM 846 O O . VAL A 1 108 ? -18.382 -8.018 2.559 1.00 93.88 108 VAL A O 1
ATOM 849 N N . LEU A 1 109 ? -17.710 -9.411 0.934 1.00 91.38 109 LEU A N 1
ATOM 850 C CA . LEU A 1 109 ? -16.465 -9.788 1.600 1.00 91.38 109 LEU A CA 1
ATOM 851 C C . LEU A 1 109 ? -15.328 -8.842 1.181 1.00 91.38 109 LEU A C 1
ATOM 853 O O . LEU A 1 109 ? -15.256 -8.471 0.008 1.00 91.38 109 LEU A O 1
ATOM 857 N N . PRO A 1 110 ? -14.395 -8.515 2.091 1.00 95.19 110 PRO A N 1
ATOM 858 C CA . PRO A 1 110 ? -14.284 -9.017 3.465 1.00 95.19 110 PRO A CA 1
ATOM 859 C C . PRO A 1 110 ? -15.324 -8.417 4.433 1.00 95.19 110 PRO A C 1
ATOM 861 O O . PRO A 1 110 ? -15.721 -7.264 4.297 1.00 95.19 110 PRO A O 1
ATOM 864 N N . GLU A 1 111 ? -15.748 -9.202 5.425 1.00 96.50 111 GLU A N 1
ATOM 865 C CA . GLU A 1 111 ? -16.645 -8.768 6.500 1.00 96.50 111 GLU A CA 1
ATOM 866 C C . GLU A 1 111 ? -15.848 -8.557 7.791 1.00 96.50 111 GLU A C 1
ATOM 868 O O . GLU A 1 111 ? -15.211 -9.479 8.300 1.00 96.50 111 GLU A O 1
ATOM 873 N N . PHE A 1 112 ? -15.886 -7.339 8.322 1.00 96.75 112 PHE A N 1
ATOM 874 C CA . PHE A 1 112 ? -15.275 -6.963 9.587 1.00 96.75 112 PHE A CA 1
ATOM 875 C C . PHE A 1 112 ? -16.358 -6.757 10.644 1.00 96.75 112 PHE A C 1
ATOM 877 O O . PHE A 1 112 ? -17.257 -5.933 10.463 1.00 96.75 112 PHE A O 1
ATOM 884 N N . SER A 1 113 ? -16.241 -7.453 11.773 1.00 94.94 113 SER A N 1
ATOM 885 C CA . SER A 1 113 ? -17.088 -7.227 12.939 1.00 94.94 113 SER A CA 1
ATOM 886 C C . SER A 1 113 ? -16.281 -6.758 14.141 1.00 94.94 113 SER A C 1
ATOM 888 O O . SER A 1 113 ? -15.241 -7.347 14.437 1.00 94.94 113 SER A O 1
ATOM 890 N N . LEU A 1 114 ? -16.787 -5.761 14.863 1.00 95.25 114 LEU A N 1
ATOM 891 C CA . LEU A 1 114 ? -16.192 -5.250 16.098 1.00 95.25 114 LEU A CA 1
ATOM 892 C C . LEU A 1 114 ? -17.191 -5.330 17.254 1.00 95.25 114 LEU A C 1
ATOM 894 O O . LEU A 1 114 ? -18.360 -4.967 17.106 1.00 95.25 114 LEU A O 1
ATOM 898 N N . GLN A 1 115 ? -16.716 -5.774 18.411 1.00 92.94 115 GLN A N 1
ATOM 899 C CA . GLN A 1 115 ? -17.488 -5.828 19.650 1.00 92.94 115 GLN A CA 1
ATOM 900 C C . GLN A 1 115 ? -16.590 -5.521 20.850 1.00 92.94 115 GLN A C 1
ATOM 902 O O . GLN A 1 115 ? -15.370 -5.726 20.788 1.00 92.94 115 GLN A O 1
ATOM 907 N N . ARG A 1 116 ? -17.179 -5.050 21.949 1.00 90.25 116 ARG A N 1
ATOM 908 C CA . ARG A 1 116 ? -16.456 -4.944 23.220 1.00 90.25 116 ARG A CA 1
ATOM 909 C C . ARG A 1 116 ? -16.329 -6.327 23.859 1.00 90.25 116 ARG A C 1
ATOM 911 O O . ARG A 1 116 ? -17.229 -7.159 23.782 1.00 90.25 116 ARG A O 1
ATOM 918 N N . GLU A 1 117 ? -15.191 -6.584 24.490 1.00 87.12 117 GLU A N 1
ATOM 919 C CA . GLU A 1 117 ? -14.927 -7.796 25.269 1.00 87.12 117 GLU A CA 1
ATOM 920 C C . GLU A 1 117 ? -14.606 -7.384 26.713 1.00 87.12 117 GLU A C 1
ATOM 922 O O . GLU A 1 117 ? -13.457 -7.242 27.122 1.00 87.12 117 GLU A O 1
ATOM 927 N N . GLY A 1 118 ? -15.659 -7.112 27.488 1.00 82.56 118 GLY A N 1
ATOM 928 C CA . GLY A 1 118 ? -15.548 -6.472 28.803 1.00 82.56 118 GLY A CA 1
ATOM 929 C C . GLY A 1 118 ? -15.275 -4.964 28.710 1.00 82.56 118 GLY A C 1
ATOM 930 O O . GLY A 1 118 ? -15.510 -4.339 27.679 1.00 82.56 118 GLY A O 1
ATOM 931 N N . ASP A 1 119 ? -14.772 -4.367 29.795 1.00 78.75 119 ASP A N 1
ATOM 932 C CA . ASP A 1 119 ? -14.682 -2.899 29.915 1.00 78.75 119 ASP A CA 1
ATOM 933 C C . ASP A 1 119 ? -13.495 -2.268 29.171 1.00 78.75 119 ASP A C 1
ATOM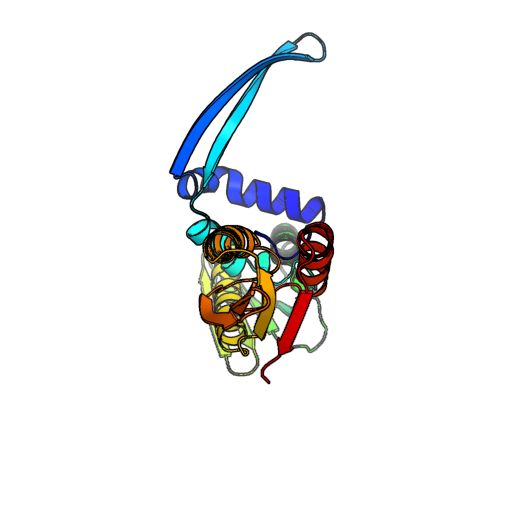 935 O O . ASP A 1 119 ? -13.518 -1.075 28.868 1.00 78.75 119 ASP A O 1
ATOM 939 N N . LYS A 1 120 ? -12.435 -3.040 28.903 1.00 85.56 120 LYS A N 1
ATOM 940 C CA . LYS A 1 120 ? -11.142 -2.505 28.427 1.00 85.56 120 LYS A CA 1
ATOM 941 C C . LYS A 1 120 ? -10.629 -3.113 27.128 1.00 85.56 120 LYS A C 1
ATOM 943 O O . LYS A 1 120 ? -9.609 -2.650 26.628 1.00 85.56 120 LYS A O 1
ATOM 948 N N . LEU A 1 121 ? -11.281 -4.154 26.616 1.00 92.81 121 LEU A N 1
ATOM 949 C CA . LEU A 1 121 ? -10.810 -4.865 25.435 1.00 92.81 121 LEU A CA 1
ATOM 950 C C . LEU A 1 121 ? -11.811 -4.752 24.296 1.00 92.81 121 LEU A C 1
ATOM 952 O O . LEU A 1 121 ? -13.028 -4.739 24.481 1.00 92.81 121 LEU A O 1
ATOM 956 N N . TRP A 1 122 ? -11.250 -4.715 23.101 1.00 94.25 122 TRP A N 1
ATOM 957 C CA . TRP A 1 122 ? -11.940 -4.764 21.834 1.00 94.25 122 TRP A CA 1
ATOM 958 C C . TRP A 1 122 ? -11.633 -6.079 21.159 1.00 94.25 122 TRP A C 1
ATOM 960 O O . TRP A 1 122 ? -10.467 -6.451 21.012 1.00 94.25 122 TRP A O 1
ATOM 970 N N . ARG A 1 123 ? -12.683 -6.743 20.691 1.00 95.69 123 ARG A N 1
ATOM 971 C CA . ARG A 1 123 ? -12.576 -7.939 19.874 1.00 95.69 123 ARG A CA 1
ATOM 972 C C . ARG A 1 123 ? -13.036 -7.631 18.463 1.00 95.69 123 ARG A C 1
ATOM 974 O O . ARG A 1 123 ? -14.176 -7.233 18.237 1.00 95.69 123 ARG A O 1
ATOM 981 N N . GLY A 1 124 ? -12.138 -7.844 17.512 1.00 96.31 124 GLY A N 1
ATOM 982 C CA . GLY A 1 124 ? -12.435 -7.793 16.091 1.00 96.31 124 GLY A CA 1
ATOM 983 C C . GLY A 1 124 ? -12.405 -9.177 15.472 1.00 96.31 124 GLY A C 1
ATOM 984 O O . GLY A 1 124 ? -11.616 -10.039 15.871 1.00 96.31 124 GLY A O 1
ATOM 985 N N . VAL A 1 125 ? -13.225 -9.359 14.449 1.00 97.06 125 VAL A N 1
ATOM 986 C CA . VAL A 1 125 ? -13.211 -10.531 13.581 1.00 97.06 125 VAL A CA 1
ATOM 987 C C . VAL A 1 125 ? -13.217 -10.052 12.137 1.00 97.06 125 VAL A C 1
ATOM 989 O O . VAL A 1 125 ? -13.974 -9.149 11.793 1.00 97.06 125 VAL A O 1
ATOM 992 N N . LEU A 1 126 ? -12.363 -10.637 11.302 1.00 97.38 126 LEU A N 1
ATOM 993 C CA . LEU A 1 126 ? -12.314 -10.379 9.866 1.00 97.38 126 LEU A CA 1
ATOM 994 C C . LEU A 1 126 ? -12.499 -11.699 9.120 1.00 97.38 126 LEU A C 1
ATOM 996 O O . LEU A 1 126 ? -11.693 -12.621 9.267 1.00 97.38 126 LEU A O 1
ATOM 1000 N N . VAL A 1 127 ? -13.563 -11.773 8.328 1.00 96.50 127 VAL A N 1
ATOM 1001 C CA . VAL A 1 127 ? -13.934 -12.934 7.518 1.00 96.50 127 VAL A CA 1
ATOM 1002 C C . VAL A 1 127 ? -13.741 -12.596 6.047 1.00 96.50 127 VAL A C 1
ATOM 1004 O O . VAL A 1 127 ? -14.162 -11.543 5.571 1.00 96.50 127 VAL A O 1
ATOM 1007 N N . THR A 1 128 ? -13.096 -13.489 5.309 1.00 94.06 128 THR A N 1
ATOM 1008 C CA . THR A 1 128 ? -12.825 -13.340 3.875 1.00 94.06 128 THR A CA 1
ATOM 1009 C C . THR A 1 128 ? -13.166 -14.636 3.141 1.00 94.06 128 THR A C 1
ATOM 1011 O O . THR A 1 128 ? -13.585 -15.618 3.758 1.00 94.06 128 THR A O 1
ATOM 1014 N N . GLN A 1 129 ? -12.999 -14.671 1.815 1.00 86.38 129 GLN A N 1
ATOM 1015 C CA . GLN A 1 129 ? -13.113 -15.922 1.063 1.00 86.38 129 GLN A CA 1
ATOM 1016 C C . GLN A 1 129 ? -11.935 -16.845 1.415 1.00 86.38 129 GLN A C 1
ATOM 1018 O O . GLN A 1 129 ? -10.869 -16.759 0.819 1.00 86.38 129 GLN A O 1
ATOM 1023 N N . GLY A 1 130 ? -12.125 -17.701 2.423 1.00 85.31 130 GLY A N 1
ATOM 1024 C CA . GLY A 1 130 ? -11.163 -18.732 2.827 1.00 85.31 130 GLY A CA 1
ATOM 1025 C C . GLY A 1 130 ? -10.364 -18.441 4.099 1.00 85.31 130 GLY A C 1
ATOM 1026 O O . GLY A 1 130 ? -9.697 -19.345 4.598 1.00 85.31 130 GLY A O 1
ATOM 1027 N N . HIS A 1 131 ? -10.460 -17.238 4.675 1.00 92.19 131 HIS A N 1
ATOM 1028 C CA . HIS A 1 131 ? -9.796 -16.917 5.941 1.00 92.19 131 HIS A CA 1
ATOM 1029 C C . HIS A 1 131 ? -10.753 -16.337 6.976 1.00 92.19 131 HIS A C 1
ATOM 1031 O O . HIS A 1 131 ? -11.716 -15.637 6.666 1.00 92.19 131 HIS A O 1
ATOM 1037 N N . HIS A 1 132 ? -10.434 -16.621 8.233 1.00 95.31 132 HIS A N 1
ATOM 1038 C CA . HIS A 1 132 ? -11.116 -16.092 9.398 1.00 95.31 132 HIS A CA 1
ATOM 1039 C C . HIS A 1 132 ? -10.046 -15.724 10.425 1.00 95.31 132 HIS A C 1
ATOM 1041 O O . HIS A 1 132 ? -9.327 -16.588 10.929 1.00 95.31 132 HIS A O 1
ATOM 1047 N N . TRP A 1 133 ? -9.925 -14.433 10.721 1.00 97.06 133 TRP A N 1
ATOM 1048 C CA . TRP A 1 133 ? -9.010 -13.924 11.735 1.00 97.06 133 TRP A CA 1
ATOM 1049 C C . TRP A 1 133 ? -9.775 -13.272 12.879 1.00 97.06 133 TRP A C 1
ATOM 1051 O O . TRP A 1 133 ? -10.795 -12.625 12.670 1.00 97.06 133 TRP A O 1
ATOM 1061 N N . THR A 1 134 ? -9.264 -13.433 14.095 1.00 96.94 134 THR A N 1
ATOM 1062 C CA . THR A 1 134 ? -9.771 -12.777 15.305 1.00 96.94 134 THR A CA 1
ATOM 1063 C C . THR A 1 134 ? -8.610 -12.084 16.007 1.00 96.94 134 THR A C 1
ATOM 1065 O O . THR A 1 134 ? -7.504 -12.628 16.054 1.00 96.94 134 THR A O 1
ATOM 1068 N N . ALA A 1 135 ? -8.858 -10.893 16.547 1.00 96.94 135 ALA A N 1
ATOM 1069 C CA . ALA A 1 135 ? -7.897 -10.143 17.343 1.00 96.94 135 ALA A CA 1
ATOM 1070 C C . ALA A 1 135 ? -8.592 -9.530 18.559 1.00 96.94 135 ALA A C 1
ATOM 1072 O O . ALA A 1 135 ? -9.715 -9.041 18.449 1.00 96.94 135 ALA A O 1
ATOM 1073 N N . VAL A 1 136 ? -7.903 -9.551 19.700 1.00 96.31 136 VAL A N 1
ATOM 1074 C CA . VAL A 1 136 ? -8.354 -8.943 20.957 1.00 96.31 136 VAL A CA 1
ATOM 1075 C C . VAL A 1 136 ? -7.267 -7.995 21.443 1.00 96.31 136 VAL A C 1
ATOM 1077 O O . VAL A 1 136 ? -6.123 -8.425 21.626 1.00 96.31 136 VAL A O 1
ATOM 1080 N N . LYS A 1 137 ? -7.592 -6.707 21.579 1.00 96.31 137 LYS A N 1
ATOM 1081 C CA . LYS A 1 137 ? -6.638 -5.630 21.902 1.00 96.31 137 LYS A CA 1
ATOM 1082 C C . LYS A 1 137 ? -7.272 -4.556 22.780 1.00 96.31 137 LYS A C 1
ATOM 1084 O O . LYS A 1 137 ? -8.486 -4.532 22.940 1.00 96.31 137 LYS A O 1
ATOM 1089 N N . ASN A 1 138 ? -6.452 -3.659 23.325 1.00 93.94 138 ASN A N 1
ATOM 1090 C CA . ASN A 1 138 ? -6.930 -2.555 24.164 1.00 93.94 138 ASN A CA 1
ATOM 1091 C C . ASN A 1 138 ? -7.510 -1.401 23.332 1.00 93.94 138 ASN A C 1
ATOM 1093 O O . ASN A 1 138 ? -8.360 -0.658 23.813 1.00 93.94 138 ASN A O 1
ATOM 1097 N N . GLU A 1 139 ? -7.066 -1.255 22.082 1.00 92.94 139 GLU A N 1
ATOM 1098 C CA . GLU A 1 139 ? -7.459 -0.155 21.202 1.00 92.94 139 GLU A CA 1
ATOM 1099 C C . GLU A 1 139 ? -8.024 -0.666 19.875 1.00 92.94 139 GLU A C 1
ATOM 1101 O O . GLU A 1 139 ? -7.537 -1.643 19.299 1.00 92.94 139 GLU A O 1
ATOM 1106 N N . ILE A 1 140 ? -9.015 0.050 19.336 1.00 94.12 140 ILE A N 1
ATOM 1107 C CA . ILE A 1 140 ? -9.624 -0.251 18.032 1.00 94.12 140 ILE A CA 1
ATOM 1108 C C . ILE A 1 140 ? -8.573 -0.236 16.915 1.00 94.12 140 ILE A C 1
ATOM 1110 O O . ILE A 1 140 ? -8.589 -1.101 16.040 1.00 94.12 140 ILE A O 1
ATOM 1114 N N . ALA A 1 141 ? -7.636 0.717 16.955 1.00 94.25 141 ALA A N 1
ATOM 1115 C CA . ALA A 1 141 ? -6.569 0.828 15.965 1.00 94.25 141 ALA A CA 1
ATOM 1116 C C . ALA A 1 141 ? -5.664 -0.413 15.945 1.00 94.25 141 ALA A C 1
ATOM 1118 O O . ALA A 1 141 ? -5.303 -0.896 14.872 1.00 94.25 141 ALA A O 1
ATOM 1119 N N . GLU A 1 142 ? -5.343 -0.977 17.112 1.00 95.00 142 GLU A N 1
ATOM 1120 C CA . GLU A 1 142 ? -4.551 -2.204 17.201 1.00 95.00 142 GLU A CA 1
ATOM 1121 C C . GLU A 1 142 ? -5.300 -3.408 16.622 1.00 95.00 142 GLU A C 1
ATOM 1123 O O . GLU A 1 142 ? -4.711 -4.182 15.865 1.00 95.00 142 GLU A O 1
ATOM 1128 N N . VAL A 1 143 ? -6.596 -3.552 16.932 1.00 96.38 143 VAL A N 1
ATOM 1129 C CA . VAL A 1 143 ? -7.451 -4.593 16.331 1.00 96.38 143 VAL A CA 1
ATOM 1130 C C . VAL A 1 143 ? -7.475 -4.443 14.810 1.00 96.38 143 VAL A C 1
ATOM 1132 O O . VAL A 1 143 ? -7.293 -5.420 14.081 1.00 96.38 143 VAL A O 1
ATOM 1135 N N . TRP A 1 144 ? -7.672 -3.213 14.331 1.00 96.81 144 TRP A N 1
ATOM 1136 C CA . TRP A 1 144 ? -7.751 -2.898 12.911 1.00 96.81 144 TRP A CA 1
ATOM 1137 C C . TRP A 1 144 ? -6.463 -3.269 12.178 1.00 96.81 144 TRP A C 1
ATOM 1139 O O . TRP A 1 144 ? -6.507 -4.048 11.228 1.00 96.81 144 TRP A O 1
ATOM 1149 N N . PHE A 1 145 ? -5.309 -2.763 12.623 1.00 95.12 145 PHE A N 1
ATOM 1150 C CA . PHE A 1 145 ? -4.031 -3.002 11.949 1.00 95.12 145 PHE A CA 1
ATOM 1151 C C . PHE A 1 145 ? -3.529 -4.445 12.069 1.00 95.12 145 PHE A C 1
ATOM 1153 O O . PHE A 1 145 ? -2.763 -4.885 11.209 1.00 95.12 145 PHE A O 1
ATOM 1160 N N . ASP A 1 146 ? -3.941 -5.196 13.094 1.00 96.12 146 ASP A N 1
ATOM 1161 C CA . ASP A 1 146 ? -3.657 -6.632 13.169 1.00 96.12 146 ASP A CA 1
ATOM 1162 C C . ASP A 1 146 ? -4.468 -7.400 12.113 1.00 96.12 146 ASP A C 1
ATOM 1164 O O . ASP A 1 146 ? -3.897 -8.108 11.284 1.00 96.12 146 ASP A O 1
ATOM 1168 N N . LEU A 1 147 ? -5.790 -7.207 12.072 1.00 96.94 147 LEU A N 1
ATOM 1169 C CA . LEU A 1 147 ? -6.671 -7.951 11.166 1.00 96.94 147 LEU A CA 1
ATOM 1170 C C . LEU A 1 147 ? -6.502 -7.542 9.702 1.00 96.94 147 LEU A C 1
ATOM 1172 O O . LEU A 1 147 ? -6.250 -8.388 8.843 1.00 96.94 147 LEU A O 1
ATOM 1176 N N . TRP A 1 148 ? -6.596 -6.246 9.412 1.00 96.75 148 TRP A N 1
ATOM 1177 C CA . TRP A 1 148 ? -6.428 -5.740 8.053 1.00 96.75 148 TRP A CA 1
ATOM 1178 C C . TRP A 1 148 ? -4.993 -5.894 7.563 1.00 96.75 148 TRP A C 1
ATOM 1180 O O . TRP A 1 148 ? -4.791 -6.182 6.388 1.00 96.75 148 TRP A O 1
ATOM 1190 N N . GLY A 1 149 ? -4.003 -5.815 8.458 1.00 94.50 149 GLY A N 1
ATOM 1191 C CA . GLY A 1 149 ? -2.616 -6.127 8.121 1.00 94.50 149 GLY A CA 1
ATOM 1192 C C . GLY A 1 149 ? -2.463 -7.529 7.542 1.00 94.50 149 GLY A C 1
ATOM 1193 O O . GLY A 1 149 ? -1.917 -7.676 6.452 1.00 94.50 149 GLY A O 1
ATOM 1194 N N . ARG A 1 150 ? -3.034 -8.543 8.205 1.00 94.69 150 ARG A N 1
ATOM 1195 C CA . ARG A 1 150 ? -3.023 -9.934 7.716 1.00 94.69 150 ARG A CA 1
ATOM 1196 C C . ARG A 1 150 ? -3.772 -10.096 6.396 1.00 94.69 150 ARG A C 1
ATOM 1198 O O . ARG A 1 150 ? -3.326 -10.839 5.521 1.00 94.69 150 ARG A O 1
ATOM 1205 N N . TYR A 1 151 ? -4.887 -9.387 6.225 1.00 94.69 151 TYR A N 1
ATOM 1206 C CA . TYR A 1 151 ? -5.622 -9.379 4.962 1.00 94.69 151 TYR A CA 1
ATOM 1207 C C . TYR A 1 151 ? -4.768 -8.852 3.808 1.00 94.69 151 TYR A C 1
ATOM 1209 O O . TYR A 1 151 ? -4.642 -9.512 2.774 1.00 94.69 151 TYR A O 1
ATOM 1217 N N . PHE A 1 152 ? -4.144 -7.691 3.995 1.00 93.62 152 PHE A N 1
ATOM 1218 C CA . PHE A 1 152 ? -3.305 -7.080 2.974 1.00 93.62 152 PHE A CA 1
ATOM 1219 C C . PHE A 1 152 ? -2.016 -7.860 2.724 1.00 93.62 152 PHE A C 1
ATOM 1221 O O . PHE A 1 152 ? -1.575 -7.923 1.584 1.00 93.62 152 PHE A O 1
ATOM 1228 N N . GLU A 1 153 ? -1.435 -8.496 3.740 1.00 90.56 153 GLU A N 1
ATOM 1229 C CA . GLU A 1 153 ? -0.302 -9.411 3.570 1.00 90.56 153 GLU A CA 1
ATOM 1230 C C . GLU A 1 153 ? -0.693 -10.637 2.736 1.00 90.56 153 GLU A C 1
ATOM 1232 O O . GLU A 1 153 ? 0.007 -10.979 1.786 1.00 90.56 153 GLU A O 1
ATOM 1237 N N . THR A 1 154 ? -1.850 -11.248 3.012 1.00 87.81 154 THR A N 1
ATOM 1238 C CA . THR A 1 154 ? -2.376 -12.363 2.201 1.00 87.81 154 THR A CA 1
ATOM 1239 C C . THR A 1 154 ? -2.588 -11.935 0.750 1.00 87.81 154 THR A C 1
ATOM 1241 O O . THR A 1 154 ? -2.202 -12.640 -0.181 1.00 87.81 154 THR A O 1
ATOM 1244 N N . ARG A 1 155 ? -3.143 -10.735 0.545 1.00 84.19 155 ARG A N 1
ATOM 1245 C CA . ARG A 1 155 ? -3.307 -10.148 -0.786 1.00 84.19 155 ARG A CA 1
ATOM 1246 C C . ARG A 1 155 ? -1.968 -9.864 -1.463 1.00 84.19 155 ARG A C 1
ATOM 1248 O O . ARG A 1 155 ? -1.835 -10.138 -2.648 1.00 84.19 155 ARG A O 1
ATOM 1255 N N . ALA A 1 156 ? -0.976 -9.370 -0.723 1.00 80.44 156 ALA A N 1
ATOM 1256 C CA . ALA A 1 156 ? 0.370 -9.139 -1.234 1.00 80.44 156 ALA A CA 1
ATOM 1257 C C . ALA A 1 156 ? 0.983 -10.436 -1.767 1.00 80.44 156 ALA A C 1
ATOM 1259 O O . ALA A 1 156 ? 1.587 -10.428 -2.834 1.00 80.44 156 ALA A O 1
ATOM 1260 N N . VAL A 1 157 ? 0.802 -11.549 -1.049 1.00 77.94 157 VAL A N 1
ATOM 1261 C CA . VAL A 1 157 ? 1.266 -12.874 -1.477 1.00 77.94 157 VAL A CA 1
ATOM 1262 C C . VAL A 1 157 ? 0.514 -13.338 -2.725 1.00 77.94 157 VAL A C 1
ATOM 1264 O O . VAL A 1 157 ? 1.156 -13.759 -3.681 1.00 77.94 157 VAL A O 1
ATOM 1267 N N . ALA A 1 158 ? -0.814 -13.194 -2.759 1.00 76.44 158 ALA A N 1
ATOM 1268 C CA . ALA A 1 158 ? -1.630 -13.569 -3.916 1.00 76.44 158 ALA A CA 1
ATOM 1269 C C . ALA A 1 158 ? -1.280 -12.759 -5.182 1.00 76.44 158 ALA A C 1
ATOM 1271 O O . ALA A 1 158 ? -1.101 -13.329 -6.257 1.00 76.44 158 ALA A O 1
ATOM 1272 N N . GLU A 1 159 ? -1.111 -11.439 -5.057 1.00 71.31 159 GLU A N 1
ATOM 1273 C CA . GLU A 1 159 ? -0.633 -10.577 -6.149 1.00 71.31 159 GLU A CA 1
ATOM 1274 C C . GLU A 1 159 ? 0.823 -10.903 -6.513 1.00 71.31 159 GLU A C 1
ATOM 1276 O O . GLU A 1 159 ? 1.204 -10.811 -7.678 1.00 71.31 159 GLU A O 1
ATOM 1281 N N . SER A 1 160 ? 1.634 -11.363 -5.555 1.00 66.31 160 SER A N 1
ATOM 1282 C CA . SER A 1 160 ? 2.996 -11.808 -5.856 1.00 66.31 160 SER A CA 1
ATOM 1283 C C . SER A 1 160 ? 3.039 -13.107 -6.662 1.00 66.31 160 SER A C 1
ATOM 1285 O O . SER A 1 160 ? 3.940 -13.297 -7.476 1.00 66.31 160 SER A O 1
ATOM 1287 N N . SER A 1 161 ? 2.052 -13.981 -6.467 1.00 62.72 161 SER A N 1
ATOM 1288 C CA . SER A 1 161 ? 1.879 -15.199 -7.261 1.00 62.72 161 SER A CA 1
ATOM 1289 C C . SER A 1 161 ? 1.164 -14.981 -8.597 1.00 62.72 161 SER A C 1
ATOM 1291 O O . SER A 1 161 ? 1.179 -15.886 -9.425 1.00 62.72 161 SER A O 1
ATOM 1293 N N . SER A 1 162 ? 0.540 -13.816 -8.823 1.00 62.53 162 SER A N 1
ATOM 1294 C CA . SER A 1 162 ? 0.005 -13.467 -10.146 1.00 62.53 162 SER A CA 1
ATOM 1295 C C . SER A 1 162 ? 1.163 -13.221 -11.121 1.00 62.53 162 SER A C 1
ATOM 1297 O O . SER A 1 162 ? 2.154 -12.594 -10.738 1.00 62.53 162 SER A O 1
ATOM 1299 N N . GLY A 1 163 ? 1.065 -13.801 -12.323 1.00 65.25 163 GLY A N 1
ATOM 1300 C CA . GLY A 1 163 ? 2.179 -14.071 -13.242 1.00 65.25 163 GLY A CA 1
ATOM 1301 C C . GLY A 1 163 ? 3.134 -12.906 -13.525 1.00 65.25 163 GLY A C 1
ATOM 1302 O O . GLY A 1 163 ? 2.779 -11.725 -13.446 1.00 65.25 163 GLY A O 1
ATOM 1303 N N . SER A 1 164 ? 4.379 -13.248 -13.867 1.00 79.69 164 SER A N 1
ATOM 1304 C CA . SER A 1 164 ? 5.356 -12.284 -14.369 1.00 79.69 164 SER A CA 1
ATOM 1305 C C . SER A 1 164 ? 4.987 -11.849 -15.791 1.00 79.69 164 SER A C 1
ATOM 1307 O O . SER A 1 164 ? 4.478 -12.604 -16.613 1.00 79.69 164 SER A O 1
ATOM 1309 N N . THR A 1 165 ? 5.215 -10.577 -16.087 1.00 88.00 165 THR A N 1
ATOM 1310 C CA . THR A 1 165 ? 5.077 -9.996 -17.421 1.00 88.00 165 THR A CA 1
ATOM 1311 C C . THR A 1 165 ? 6.457 -9.902 -18.049 1.00 88.00 165 THR A C 1
ATOM 1313 O O . THR A 1 165 ? 7.395 -9.439 -17.402 1.00 88.00 165 THR A O 1
ATOM 1316 N N . ARG A 1 166 ? 6.579 -10.270 -19.324 1.00 91.50 166 ARG A N 1
ATOM 1317 C CA . ARG A 1 166 ? 7.821 -10.112 -20.079 1.00 91.50 166 ARG A CA 1
ATOM 1318 C C . ARG A 1 166 ? 7.851 -8.774 -20.790 1.00 91.50 166 ARG A C 1
ATOM 1320 O O . ARG A 1 166 ? 7.036 -8.500 -21.669 1.00 91.50 166 ARG A O 1
ATOM 1327 N N . LEU A 1 167 ? 8.823 -7.946 -20.431 1.00 93.31 167 LEU A N 1
ATOM 1328 C CA . LEU A 1 167 ? 9.168 -6.737 -21.167 1.00 93.31 167 LEU A CA 1
ATOM 1329 C C . LEU A 1 167 ? 10.345 -7.053 -22.084 1.00 93.31 167 LEU A C 1
ATOM 1331 O O . LEU A 1 167 ? 11.422 -7.380 -21.603 1.00 93.31 167 LEU A O 1
ATOM 1335 N N . ARG A 1 168 ? 10.169 -6.908 -23.396 1.00 93.38 168 ARG A N 1
ATOM 1336 C CA . ARG A 1 168 ? 11.258 -6.993 -24.376 1.00 93.38 168 ARG A CA 1
ATOM 1337 C C . ARG A 1 168 ? 11.589 -5.598 -24.881 1.00 93.38 168 ARG A C 1
ATOM 1339 O O . ARG A 1 168 ? 10.680 -4.885 -25.300 1.00 93.38 168 ARG A O 1
ATOM 1346 N N . VAL A 1 169 ? 12.869 -5.228 -24.899 1.00 92.75 169 VAL A N 1
ATOM 1347 C CA . VAL A 1 169 ? 13.347 -3.973 -25.503 1.00 92.75 169 VAL A CA 1
ATOM 1348 C C . VAL A 1 169 ? 14.461 -4.267 -26.500 1.00 92.75 169 VAL A C 1
ATOM 1350 O O . VAL A 1 169 ? 15.415 -4.979 -26.191 1.00 92.75 169 VAL A O 1
ATOM 1353 N N . ASN A 1 170 ? 14.339 -3.693 -27.695 1.00 91.19 170 ASN A N 1
ATOM 1354 C CA . ASN A 1 170 ? 15.219 -3.937 -28.832 1.00 91.19 170 ASN A CA 1
ATOM 1355 C C . ASN A 1 170 ? 15.861 -2.639 -29.333 1.00 91.19 170 ASN A C 1
ATOM 1357 O O . ASN A 1 170 ? 15.239 -1.575 -29.279 1.00 91.19 170 ASN A O 1
ATOM 1361 N N . GLY A 1 171 ? 17.050 -2.771 -29.928 1.00 88.12 171 GLY A N 1
ATOM 1362 C CA . GLY A 1 171 ? 17.747 -1.681 -30.620 1.00 88.12 171 GLY A CA 1
ATOM 1363 C C . GLY A 1 171 ? 18.862 -1.035 -29.801 1.00 88.12 171 GLY A C 1
ATOM 1364 O O . GLY A 1 171 ? 19.324 0.049 -30.145 1.00 88.12 171 GLY A O 1
ATOM 1365 N N . TRP A 1 172 ? 19.292 -1.673 -28.712 1.00 90.19 172 TRP A N 1
ATOM 1366 C CA . TRP A 1 172 ? 20.384 -1.166 -27.888 1.00 90.19 172 TRP A CA 1
ATOM 1367 C C . TRP A 1 172 ? 21.697 -1.184 -28.674 1.00 90.19 172 TRP A C 1
ATOM 1369 O O . TRP A 1 172 ? 22.034 -2.178 -29.312 1.00 90.19 172 TRP A O 1
ATOM 1379 N N . PHE A 1 173 ? 22.470 -0.101 -28.611 1.00 85.62 173 PHE A N 1
ATOM 1380 C CA . PHE A 1 173 ? 23.770 -0.044 -29.286 1.00 85.62 173 PHE A CA 1
ATOM 1381 C C . PHE A 1 173 ? 24.850 -0.848 -28.543 1.00 85.62 173 PHE A C 1
ATOM 1383 O O . PHE A 1 173 ? 25.749 -1.406 -29.167 1.00 85.62 173 PHE A O 1
ATOM 1390 N N . THR A 1 174 ? 24.753 -0.932 -27.211 1.00 86.56 174 THR A N 1
ATOM 1391 C CA . THR A 1 174 ? 25.698 -1.658 -26.351 1.00 86.56 174 THR A CA 1
ATOM 1392 C C . THR A 1 174 ? 24.983 -2.411 -25.224 1.00 86.56 174 THR A C 1
ATOM 1394 O O . THR A 1 174 ? 23.903 -1.990 -24.795 1.00 86.56 174 THR A O 1
ATOM 1397 N N . PRO A 1 175 ? 25.602 -3.478 -24.682 1.00 87.12 175 PRO A N 1
ATOM 1398 C CA . PRO A 1 175 ? 25.147 -4.130 -23.450 1.00 87.12 175 PRO A CA 1
ATOM 1399 C C . PRO A 1 175 ? 25.100 -3.185 -22.239 1.00 87.12 175 PRO A C 1
ATOM 1401 O O . PRO A 1 175 ? 24.242 -3.333 -21.374 1.00 87.12 175 PRO A O 1
ATOM 1404 N N . ASP A 1 176 ? 25.969 -2.171 -22.188 1.00 88.88 176 ASP A N 1
ATOM 1405 C CA . ASP A 1 176 ? 25.977 -1.191 -21.092 1.00 88.88 176 ASP A CA 1
ATOM 1406 C C . ASP A 1 176 ? 24.655 -0.413 -21.014 1.00 88.88 176 ASP A C 1
ATOM 1408 O O . ASP A 1 176 ? 24.130 -0.189 -19.925 1.00 88.88 176 ASP A O 1
ATOM 1412 N N . GLY A 1 177 ? 24.059 -0.081 -22.166 1.00 88.69 177 GLY A N 1
ATOM 1413 C CA . GLY A 1 177 ? 22.748 0.571 -22.217 1.00 88.69 177 GLY A CA 1
ATOM 1414 C C . GLY A 1 177 ? 21.629 -0.292 -21.626 1.00 88.69 177 GLY A C 1
ATOM 1415 O O . GLY A 1 177 ? 20.743 0.234 -20.953 1.00 88.69 177 GLY A O 1
ATOM 1416 N N . VAL A 1 178 ? 21.708 -1.616 -21.808 1.00 90.69 178 VAL A N 1
ATOM 1417 C CA . VAL A 1 178 ? 20.785 -2.579 -21.185 1.00 90.69 178 VAL A CA 1
ATOM 1418 C C . VAL A 1 178 ? 20.925 -2.534 -19.665 1.00 90.69 178 VAL A C 1
ATOM 1420 O O . VAL A 1 178 ? 19.923 -2.467 -18.956 1.00 90.69 178 VAL A O 1
ATOM 1423 N N . HIS A 1 179 ? 22.157 -2.524 -19.155 1.00 89.75 179 HIS A N 1
ATOM 1424 C CA . HIS A 1 179 ? 22.416 -2.505 -17.717 1.00 89.75 179 HIS A CA 1
ATOM 1425 C C . HIS A 1 179 ? 22.034 -1.170 -17.052 1.00 89.75 179 HIS A C 1
ATOM 1427 O O . HIS A 1 179 ? 21.526 -1.146 -15.929 1.00 89.75 179 HIS A O 1
ATOM 1433 N N . ASP A 1 180 ? 22.231 -0.045 -17.737 1.00 90.75 180 ASP A N 1
ATOM 1434 C CA . ASP A 1 180 ? 21.771 1.255 -17.245 1.00 90.75 180 ASP A CA 1
ATOM 1435 C C . ASP A 1 180 ? 20.244 1.341 -17.230 1.00 90.75 180 ASP A C 1
ATOM 1437 O O . ASP A 1 180 ? 19.653 1.844 -16.269 1.00 90.75 180 ASP A O 1
ATOM 1441 N N . PHE A 1 181 ? 19.589 0.798 -18.257 1.00 92.56 181 PHE A N 1
ATOM 1442 C CA . PHE A 1 181 ? 18.137 0.708 -18.276 1.00 92.56 181 PHE A CA 1
ATOM 1443 C C . PHE A 1 181 ? 17.592 -0.224 -17.197 1.00 92.56 181 PHE A C 1
ATOM 1445 O O . PHE A 1 181 ? 16.591 0.124 -16.582 1.00 92.56 181 PHE A O 1
ATOM 1452 N N . ASP A 1 182 ? 18.263 -1.335 -16.894 1.00 91.94 182 ASP A N 1
ATOM 1453 C CA . ASP A 1 182 ? 17.900 -2.228 -15.788 1.00 91.94 182 ASP A CA 1
ATOM 1454 C C . ASP A 1 182 ? 17.814 -1.467 -14.450 1.00 91.94 182 ASP A C 1
ATOM 1456 O O . ASP A 1 182 ? 16.799 -1.529 -13.753 1.00 91.94 182 ASP A O 1
ATOM 1460 N N . LYS A 1 183 ? 18.804 -0.617 -14.144 1.00 90.44 183 LYS A N 1
ATOM 1461 C CA . LYS A 1 183 ? 18.779 0.251 -12.948 1.00 90.44 183 LYS A CA 1
ATOM 1462 C C . LYS A 1 183 ? 17.634 1.263 -12.979 1.00 90.44 183 LYS A C 1
ATOM 1464 O O . LYS A 1 183 ? 17.009 1.541 -11.952 1.00 90.44 183 LYS A O 1
ATOM 1469 N N . ILE A 1 184 ? 17.355 1.842 -14.147 1.00 91.62 184 ILE A N 1
ATOM 1470 C CA . ILE A 1 184 ? 16.248 2.790 -14.326 1.00 91.62 184 ILE A CA 1
ATOM 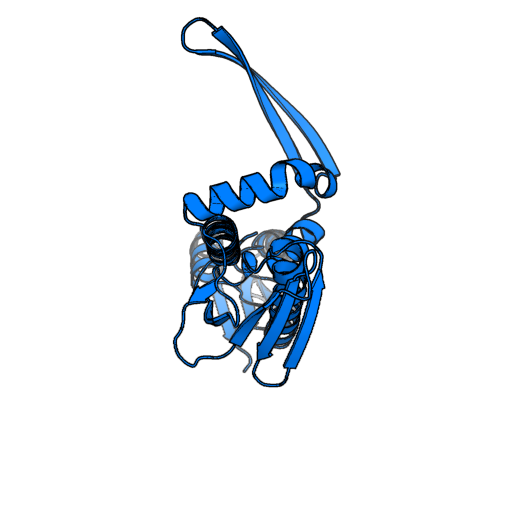1471 C C . ILE A 1 184 ? 14.907 2.080 -14.120 1.00 91.62 184 ILE A C 1
ATOM 1473 O O . ILE A 1 184 ? 14.060 2.587 -13.383 1.00 91.62 184 ILE A O 1
ATOM 1477 N N . LEU A 1 185 ? 14.731 0.897 -14.697 1.00 91.56 185 LEU A N 1
ATOM 1478 C CA . LEU A 1 185 ? 13.531 0.081 -14.579 1.00 91.56 185 LEU A CA 1
ATOM 1479 C C . LEU A 1 185 ? 13.305 -0.358 -13.125 1.00 91.56 185 LEU A C 1
ATOM 1481 O O . LEU A 1 185 ? 12.198 -0.213 -12.609 1.00 91.56 185 LEU A O 1
ATOM 1485 N N . GLN A 1 186 ? 14.360 -0.760 -12.411 1.00 89.19 186 GLN A N 1
ATOM 1486 C CA . GLN A 1 186 ? 14.313 -1.032 -10.967 1.00 89.19 186 GLN A CA 1
ATOM 1487 C C . GLN A 1 186 ? 13.915 0.201 -10.140 1.00 89.19 186 GLN A C 1
ATOM 1489 O O . GLN A 1 186 ? 13.264 0.078 -9.102 1.00 89.19 186 GLN A O 1
ATOM 1494 N N . SER A 1 187 ? 14.255 1.412 -10.594 1.00 88.31 187 SER A N 1
ATOM 1495 C CA . SER A 1 187 ? 13.845 2.653 -9.922 1.00 88.31 187 SER A CA 1
ATOM 1496 C C . SER A 1 187 ? 12.353 2.973 -10.094 1.00 88.31 187 SER A C 1
ATOM 1498 O O . SER A 1 187 ? 11.795 3.792 -9.354 1.00 88.31 187 SER A O 1
ATOM 1500 N N . TRP A 1 188 ? 11.667 2.319 -11.038 1.00 90.19 188 TRP A N 1
ATOM 1501 C CA . TRP A 1 188 ? 10.255 2.541 -11.347 1.00 90.19 188 TRP A CA 1
ATOM 1502 C C . TRP A 1 188 ? 9.301 1.791 -10.409 1.00 90.19 188 TRP A C 1
ATOM 1504 O O . TRP A 1 188 ? 8.232 1.352 -10.818 1.00 90.19 188 TRP A O 1
ATOM 1514 N N . ASP A 1 189 ? 9.631 1.802 -9.120 1.00 82.44 189 ASP A N 1
ATOM 1515 C CA . ASP A 1 189 ? 8.964 1.212 -7.951 1.00 82.44 189 ASP A CA 1
ATOM 1516 C C . ASP A 1 189 ? 7.421 1.314 -7.872 1.00 82.44 189 ASP A C 1
ATOM 1518 O O . ASP A 1 189 ? 6.801 0.622 -7.063 1.00 82.44 189 ASP A O 1
ATOM 1522 N N . SER A 1 190 ? 6.816 2.271 -8.585 1.00 82.94 190 SER A N 1
ATOM 1523 C CA . SER A 1 190 ? 5.368 2.543 -8.636 1.00 82.94 190 SER A CA 1
ATOM 1524 C C . SER A 1 190 ? 4.672 1.978 -9.877 1.00 82.94 190 SER A C 1
ATOM 1526 O O . SER A 1 190 ? 3.449 1.994 -9.945 1.00 82.94 190 SER A O 1
ATOM 1528 N N . ALA A 1 191 ? 5.441 1.564 -10.882 1.00 84.75 191 ALA A N 1
ATOM 1529 C CA . ALA A 1 191 ? 4.955 1.031 -12.149 1.00 84.75 191 ALA A CA 1
ATOM 1530 C C . ALA A 1 191 ? 5.241 -0.471 -12.258 1.00 84.75 191 ALA A C 1
ATOM 1532 O O . ALA A 1 191 ? 4.371 -1.219 -12.702 1.00 84.75 191 ALA A O 1
ATOM 1533 N N . VAL A 1 192 ? 6.426 -0.900 -11.812 1.00 88.44 192 VAL A N 1
ATOM 1534 C CA . VAL A 1 192 ? 6.892 -2.291 -11.863 1.00 88.44 192 VAL A CA 1
ATOM 1535 C C . VAL A 1 192 ? 7.550 -2.719 -10.552 1.00 88.44 192 VAL A C 1
ATOM 1537 O O . VAL A 1 192 ? 7.982 -1.883 -9.753 1.00 88.44 192 VAL A O 1
ATOM 1540 N N . GLN A 1 193 ? 7.602 -4.029 -10.339 1.00 85.50 193 GLN A N 1
ATOM 1541 C CA . GLN A 1 193 ? 8.276 -4.718 -9.241 1.00 85.50 193 GLN A CA 1
ATOM 1542 C C . GLN A 1 193 ? 9.000 -5.962 -9.753 1.00 85.50 193 GLN A C 1
ATOM 1544 O O . GLN A 1 193 ? 8.773 -6.365 -10.889 1.00 85.50 193 GLN A O 1
ATOM 1549 N N . ASP A 1 194 ? 9.842 -6.548 -8.896 1.00 85.38 194 ASP A N 1
ATOM 1550 C CA . ASP A 1 194 ? 10.551 -7.810 -9.142 1.00 85.38 194 ASP A CA 1
ATOM 1551 C C . ASP A 1 194 ? 11.207 -7.843 -10.528 1.00 85.38 194 ASP A C 1
ATOM 1553 O O . ASP A 1 194 ? 11.015 -8.770 -11.301 1.00 85.38 194 ASP A O 1
ATOM 1557 N N . VAL A 1 195 ? 11.917 -6.758 -10.853 1.00 90.06 195 VAL A N 1
ATOM 1558 C CA . VAL A 1 195 ? 12.586 -6.589 -12.142 1.00 90.06 195 VAL A CA 1
ATOM 1559 C C . VAL A 1 195 ? 13.802 -7.501 -12.189 1.00 90.06 195 VAL A C 1
ATOM 1561 O O . VAL A 1 195 ? 14.747 -7.303 -11.423 1.00 90.06 195 VAL A O 1
ATOM 1564 N N . GLU A 1 196 ? 13.782 -8.455 -13.110 1.00 91.31 196 GLU A N 1
ATOM 1565 C CA . GLU A 1 196 ? 14.876 -9.387 -13.349 1.00 91.31 196 GLU A CA 1
ATOM 1566 C C . GLU A 1 196 ? 15.206 -9.426 -14.842 1.00 91.31 196 GLU A C 1
ATOM 1568 O O . GLU A 1 196 ? 14.346 -9.707 -15.675 1.00 91.31 196 GLU A O 1
ATOM 1573 N N . LEU A 1 197 ? 16.457 -9.123 -15.195 1.00 92.69 197 LEU A N 1
ATOM 1574 C CA . LEU A 1 197 ? 16.959 -9.312 -16.554 1.00 92.69 197 LEU A CA 1
ATOM 1575 C C . LEU A 1 197 ? 17.169 -10.813 -16.791 1.00 92.69 197 LEU A C 1
ATOM 1577 O O . LEU A 1 197 ? 18.104 -11.399 -16.245 1.00 92.69 197 LEU A O 1
ATOM 1581 N N . VAL A 1 198 ? 16.308 -11.421 -17.607 1.00 93.44 198 VAL A N 1
ATOM 1582 C CA . VAL A 1 198 ? 16.296 -12.876 -17.839 1.00 93.44 198 VAL A CA 1
ATOM 1583 C C . VAL A 1 198 ? 16.994 -13.280 -19.131 1.00 93.44 198 VAL A C 1
ATOM 1585 O O . VAL A 1 198 ? 17.498 -14.395 -19.238 1.00 93.44 198 VAL A O 1
ATOM 1588 N N . GLU A 1 199 ? 17.053 -12.380 -20.112 1.00 92.19 199 GLU A N 1
ATOM 1589 C CA . GLU A 1 199 ? 17.640 -12.672 -21.415 1.00 92.19 199 GLU A CA 1
ATOM 1590 C C . GLU A 1 199 ? 18.324 -11.438 -21.999 1.00 92.19 199 GLU A C 1
ATOM 1592 O O . GLU A 1 199 ? 17.816 -10.319 -21.907 1.00 92.19 199 GLU A O 1
ATOM 1597 N N . MET A 1 200 ? 19.470 -11.655 -22.640 1.00 92.88 200 MET A N 1
ATOM 1598 C CA . MET A 1 200 ? 20.150 -10.650 -23.445 1.00 92.88 200 MET A CA 1
ATOM 1599 C C . MET A 1 200 ? 20.710 -11.315 -24.701 1.00 92.88 200 MET A C 1
ATOM 1601 O O . MET A 1 200 ? 21.553 -12.208 -24.619 1.00 92.88 200 MET A O 1
ATOM 1605 N N . GLU A 1 201 ? 20.258 -10.857 -25.863 1.00 90.69 201 GLU A N 1
ATOM 1606 C CA . GLU A 1 201 ? 20.662 -11.373 -27.168 1.00 90.69 201 GLU A CA 1
ATOM 1607 C C . GLU A 1 201 ? 21.469 -10.317 -27.929 1.00 90.69 201 GLU A C 1
ATOM 1609 O O . GLU A 1 201 ? 21.044 -9.170 -28.085 1.00 90.69 201 GLU A O 1
ATOM 1614 N N . MET A 1 202 ? 22.635 -10.709 -28.446 1.00 89.00 202 MET A N 1
ATOM 1615 C CA . MET A 1 202 ? 23.423 -9.865 -29.346 1.00 89.00 202 MET A CA 1
ATOM 1616 C C . MET A 1 202 ? 23.064 -10.184 -30.798 1.00 89.00 202 MET A C 1
ATOM 1618 O O . MET A 1 202 ? 23.356 -11.273 -31.291 1.00 89.00 202 MET A O 1
ATOM 1622 N N . LEU A 1 203 ? 22.440 -9.227 -31.484 1.00 82.38 203 LEU A N 1
ATOM 1623 C CA . LEU A 1 203 ? 22.014 -9.336 -32.877 1.00 82.38 203 LEU A CA 1
ATOM 1624 C C . LEU A 1 203 ? 22.880 -8.432 -33.776 1.00 82.38 203 LEU A C 1
ATOM 1626 O O . LEU A 1 203 ? 23.426 -7.428 -33.316 1.00 82.38 203 LEU A O 1
ATOM 1630 N N . PRO A 1 204 ? 22.967 -8.704 -35.091 1.00 78.94 204 PRO A N 1
ATOM 1631 C CA . PRO A 1 204 ? 23.682 -7.829 -36.027 1.00 78.94 204 PRO A CA 1
ATOM 1632 C C . PRO A 1 204 ? 23.157 -6.383 -36.063 1.00 78.94 204 PRO A C 1
ATOM 1634 O O . PRO A 1 204 ? 23.893 -5.468 -36.416 1.00 78.94 204 PRO A O 1
ATOM 1637 N N . ALA A 1 205 ? 21.885 -6.180 -35.702 1.00 76.25 205 ALA A N 1
ATOM 1638 C CA . ALA A 1 205 ? 21.222 -4.876 -35.658 1.00 76.25 205 ALA A CA 1
ATOM 1639 C C . ALA A 1 205 ? 21.307 -4.176 -34.283 1.00 76.25 205 ALA A C 1
ATOM 1641 O O . ALA A 1 205 ? 20.728 -3.104 -34.118 1.00 76.25 205 ALA A O 1
ATOM 1642 N N . GLY A 1 206 ? 21.992 -4.772 -33.300 1.00 86.31 206 GLY A N 1
ATOM 1643 C CA . GLY A 1 206 ? 22.112 -4.257 -31.935 1.00 86.31 206 GLY A CA 1
ATOM 1644 C C . GLY A 1 206 ? 21.821 -5.321 -30.879 1.00 86.31 206 GLY A C 1
ATOM 1645 O O . GLY A 1 206 ? 21.726 -6.510 -31.166 1.00 86.31 206 GLY A O 1
ATOM 1646 N N . VAL A 1 207 ? 21.663 -4.896 -29.634 1.00 90.38 207 VAL A N 1
ATOM 1647 C CA . VAL A 1 207 ? 21.351 -5.768 -28.502 1.00 90.38 207 VAL A CA 1
ATOM 1648 C C . VAL A 1 207 ? 19.841 -5.746 -28.234 1.00 90.38 207 VAL A C 1
ATOM 1650 O O . VAL A 1 207 ? 19.171 -4.712 -28.350 1.00 90.38 207 VAL A O 1
ATOM 1653 N N . SER A 1 208 ? 19.297 -6.913 -27.905 1.00 92.00 208 SER A N 1
ATOM 1654 C CA . SER A 1 208 ? 17.943 -7.115 -27.394 1.00 92.00 208 SER A CA 1
ATOM 1655 C C . SER A 1 208 ? 18.033 -7.635 -25.967 1.00 92.00 208 SER A C 1
ATOM 1657 O O . SER A 1 208 ? 18.967 -8.358 -25.623 1.00 92.00 208 SER A O 1
ATOM 1659 N N . ALA A 1 209 ? 17.079 -7.254 -25.130 1.00 93.94 209 ALA A N 1
ATOM 1660 C CA . ALA A 1 209 ? 16.999 -7.737 -23.765 1.00 93.94 209 ALA A CA 1
ATOM 1661 C C . ALA A 1 209 ? 15.547 -7.976 -23.354 1.00 93.94 209 ALA A C 1
ATOM 1663 O O . ALA A 1 209 ? 14.630 -7.282 -23.815 1.00 93.94 209 ALA A O 1
ATOM 1664 N N . VAL A 1 210 ? 15.357 -8.971 -22.492 1.00 93.50 210 VAL A N 1
ATOM 1665 C CA . VAL A 1 210 ? 14.065 -9.344 -21.921 1.00 93.50 210 VAL A CA 1
ATOM 1666 C C . VAL A 1 210 ? 14.166 -9.312 -20.406 1.00 93.50 210 VAL A C 1
ATOM 1668 O O . VAL A 1 210 ? 15.082 -9.886 -19.816 1.00 93.50 210 VAL A O 1
ATOM 1671 N N . TRP A 1 211 ? 13.188 -8.660 -19.792 1.00 94.81 211 TRP A N 1
ATOM 1672 C CA . TRP A 1 211 ? 13.005 -8.621 -18.353 1.00 94.81 211 TRP A CA 1
ATOM 1673 C C . TRP A 1 211 ? 11.724 -9.344 -17.980 1.00 94.81 211 TRP A C 1
ATOM 1675 O O . TRP A 1 211 ? 10.678 -9.089 -18.583 1.00 94.81 211 TRP A O 1
ATOM 1685 N N . ASP A 1 212 ? 11.799 -10.165 -16.942 1.00 92.25 212 ASP A N 1
ATOM 1686 C CA . ASP A 1 212 ? 10.618 -10.558 -16.191 1.00 92.25 212 ASP A CA 1
ATOM 1687 C C . ASP A 1 212 ? 10.342 -9.444 -15.170 1.00 92.25 212 ASP A C 1
ATOM 1689 O O . ASP A 1 212 ? 11.222 -9.008 -14.425 1.00 92.25 212 ASP A O 1
ATOM 1693 N N . ILE A 1 213 ? 9.122 -8.911 -15.198 1.00 91.00 213 ILE A N 1
ATOM 1694 C CA . ILE A 1 213 ? 8.672 -7.823 -14.330 1.00 91.00 213 ILE A CA 1
ATOM 1695 C C . ILE A 1 213 ? 7.282 -8.135 -13.789 1.00 91.00 213 ILE A C 1
ATOM 1697 O O . ILE A 1 213 ? 6.434 -8.686 -14.487 1.00 91.00 213 ILE A O 1
ATOM 1701 N N . ARG A 1 214 ? 6.974 -7.694 -12.572 1.00 86.50 214 ARG A N 1
ATOM 1702 C CA . ARG A 1 214 ? 5.585 -7.599 -12.113 1.00 86.50 214 ARG A CA 1
ATOM 1703 C C . ARG A 1 214 ? 5.050 -6.206 -12.397 1.00 86.50 214 ARG A C 1
ATOM 1705 O O . ARG A 1 214 ? 5.528 -5.223 -11.829 1.00 86.50 214 ARG A O 1
ATOM 1712 N N . VAL A 1 215 ? 4.034 -6.105 -13.248 1.00 86.50 215 VAL A N 1
ATOM 1713 C CA . VAL A 1 215 ? 3.396 -4.820 -13.553 1.00 86.50 215 VAL A CA 1
ATOM 1714 C C . VAL A 1 215 ? 2.420 -4.448 -12.441 1.00 86.50 215 VAL A C 1
ATOM 1716 O O . VAL A 1 215 ? 1.430 -5.129 -12.206 1.00 86.50 215 VAL A O 1
ATOM 1719 N N . VAL A 1 216 ? 2.688 -3.328 -11.774 1.00 83.38 216 VAL A N 1
ATOM 1720 C CA . VAL A 1 216 ? 1.832 -2.776 -10.712 1.00 83.38 216 VAL A CA 1
ATOM 1721 C C . VAL A 1 216 ? 0.865 -1.733 -11.274 1.00 83.38 216 VAL A C 1
ATOM 1723 O O . VAL A 1 216 ? -0.280 -1.631 -10.843 1.00 83.38 216 VAL A O 1
ATOM 1726 N N . ASN A 1 217 ? 1.325 -0.933 -12.238 1.00 84.50 217 ASN A N 1
ATOM 1727 C CA . ASN A 1 217 ? 0.510 0.070 -12.914 1.00 84.50 217 ASN A CA 1
ATOM 1728 C C . ASN A 1 217 ? 0.901 0.128 -14.394 1.00 84.50 217 ASN A C 1
ATOM 1730 O O . ASN A 1 217 ? 1.884 0.773 -14.767 1.00 84.50 217 ASN A O 1
ATOM 1734 N N . LEU A 1 218 ? 0.113 -0.548 -15.236 1.00 84.88 218 LEU A N 1
ATOM 1735 C CA . LEU A 1 218 ? 0.387 -0.677 -16.668 1.00 84.88 218 LEU A CA 1
ATOM 1736 C C . LEU A 1 218 ? 0.366 0.672 -17.396 1.00 84.88 218 LEU A C 1
ATOM 1738 O O . LEU A 1 218 ? 1.213 0.916 -18.252 1.00 84.88 218 LEU A O 1
ATOM 1742 N N . ALA A 1 219 ? -0.571 1.558 -17.052 1.00 84.88 219 ALA A N 1
ATOM 1743 C CA . ALA A 1 219 ? -0.671 2.876 -17.678 1.00 84.88 219 ALA A CA 1
ATOM 1744 C C . ALA A 1 219 ? 0.573 3.726 -17.379 1.00 84.88 219 ALA A C 1
ATOM 1746 O O . ALA A 1 219 ? 1.137 4.349 -18.279 1.00 84.88 219 ALA A O 1
ATOM 1747 N N . LEU A 1 220 ? 1.043 3.698 -16.127 1.00 85.88 220 LEU A N 1
ATOM 1748 C CA . LEU A 1 220 ? 2.258 4.401 -15.726 1.00 85.88 220 LEU A CA 1
ATOM 1749 C C . LEU A 1 220 ? 3.516 3.781 -16.345 1.00 85.88 220 LEU A C 1
ATOM 1751 O O . LEU A 1 220 ? 4.415 4.519 -16.742 1.00 85.88 220 LEU A O 1
ATOM 1755 N N . LEU A 1 221 ? 3.583 2.448 -16.446 1.00 88.88 221 LEU A N 1
ATOM 1756 C CA . LEU A 1 221 ? 4.676 1.755 -17.128 1.00 88.88 221 LEU A CA 1
ATOM 1757 C C . LEU A 1 221 ? 4.761 2.183 -18.596 1.00 88.88 221 LEU A C 1
ATOM 1759 O O . LEU A 1 221 ? 5.818 2.636 -19.023 1.00 88.88 221 LEU A O 1
ATOM 1763 N N . ARG A 1 222 ? 3.649 2.107 -19.341 1.00 88.75 222 ARG A N 1
ATOM 1764 C CA . ARG A 1 222 ? 3.596 2.519 -20.754 1.00 88.75 222 ARG A CA 1
ATOM 1765 C C . ARG A 1 222 ? 4.017 3.970 -20.931 1.00 88.75 222 ARG A C 1
ATOM 1767 O O . ARG A 1 222 ? 4.937 4.239 -21.686 1.00 88.75 222 ARG A O 1
ATOM 1774 N N . SER A 1 223 ? 3.455 4.880 -20.135 1.00 88.81 223 SER A N 1
ATOM 1775 C CA . SER A 1 223 ? 3.831 6.297 -20.180 1.00 88.81 223 SER A CA 1
ATOM 1776 C C . SER A 1 223 ? 5.332 6.529 -19.950 1.00 88.81 223 SER A C 1
ATOM 1778 O O . SER A 1 223 ? 5.921 7.379 -20.614 1.00 88.81 223 SER A O 1
ATOM 1780 N N . ARG A 1 224 ? 5.972 5.781 -19.040 1.00 90.69 224 ARG A N 1
ATOM 1781 C CA . ARG A 1 224 ? 7.422 5.887 -18.801 1.00 90.69 224 ARG A CA 1
ATOM 1782 C C . ARG A 1 224 ? 8.253 5.283 -19.928 1.00 90.69 224 ARG A C 1
ATOM 1784 O O . ARG A 1 224 ? 9.268 5.870 -20.291 1.00 90.69 224 ARG A O 1
ATOM 1791 N N . LEU A 1 225 ? 7.830 4.147 -20.481 1.00 90.88 225 LEU A N 1
ATOM 1792 C CA . LEU A 1 225 ? 8.486 3.521 -21.631 1.00 90.88 225 LEU A CA 1
ATOM 1793 C C . LEU A 1 225 ? 8.405 4.428 -22.865 1.00 90.88 225 LEU A C 1
ATOM 1795 O O . LEU A 1 225 ? 9.429 4.674 -23.494 1.00 90.88 225 LEU A O 1
ATOM 1799 N N . ASP A 1 226 ? 7.233 5.000 -23.141 1.00 88.50 226 ASP A N 1
ATOM 1800 C CA . ASP A 1 226 ? 6.995 5.917 -24.262 1.00 88.50 226 ASP A CA 1
ATOM 1801 C C . ASP A 1 226 ? 7.771 7.234 -24.123 1.00 88.50 226 ASP A C 1
ATOM 1803 O O . ASP A 1 226 ? 8.169 7.826 -25.120 1.00 88.50 226 ASP A O 1
ATOM 1807 N N . ALA A 1 227 ? 8.024 7.694 -22.895 1.00 86.88 227 ALA A N 1
ATOM 1808 C CA . ALA A 1 227 ? 8.862 8.867 -22.657 1.00 86.88 227 ALA A CA 1
ATOM 1809 C C . ALA A 1 227 ? 10.366 8.558 -22.760 1.00 86.88 227 ALA A C 1
ATOM 1811 O O . ALA A 1 227 ? 11.155 9.431 -23.108 1.00 86.88 227 ALA A O 1
ATOM 1812 N N . PHE A 1 228 ? 10.790 7.336 -22.423 1.00 86.06 228 PHE A N 1
ATOM 1813 C CA . PHE A 1 228 ? 12.209 6.999 -22.298 1.00 86.06 228 PHE A CA 1
ATOM 1814 C C . PHE A 1 228 ? 12.808 6.359 -23.561 1.00 86.06 228 PHE A C 1
ATOM 1816 O O . PHE A 1 228 ? 13.958 6.630 -23.905 1.00 86.06 228 PHE A O 1
ATOM 1823 N N . LEU A 1 229 ? 12.074 5.490 -24.250 1.00 86.00 229 LEU A N 1
ATOM 1824 C CA . LEU A 1 229 ? 12.626 4.625 -25.300 1.00 86.00 229 LEU A CA 1
ATOM 1825 C C . LEU A 1 229 ? 12.643 5.247 -26.711 1.00 86.00 229 LEU A C 1
ATOM 1827 O O . LEU A 1 229 ? 13.683 5.142 -27.371 1.00 86.00 229 LEU A O 1
ATOM 1831 N N . PRO A 1 230 ? 11.586 5.940 -27.185 1.00 77.62 230 PRO A N 1
ATOM 1832 C CA . PRO A 1 230 ? 11.532 6.440 -28.562 1.00 77.62 230 PRO A CA 1
ATOM 1833 C C . PRO A 1 230 ? 12.611 7.473 -28.898 1.00 77.62 230 PRO A C 1
ATOM 1835 O O . PRO A 1 230 ? 13.199 7.411 -29.974 1.00 77.62 230 PRO A O 1
ATOM 1838 N N . GLU A 1 231 ? 12.951 8.370 -27.965 1.00 75.12 231 GLU A N 1
ATOM 1839 C CA . GLU A 1 231 ? 14.035 9.354 -28.152 1.00 75.12 231 GLU A CA 1
ATOM 1840 C C . GLU A 1 231 ? 15.412 8.700 -28.365 1.00 75.12 231 GLU A C 1
ATOM 1842 O O . GLU A 1 231 ? 16.344 9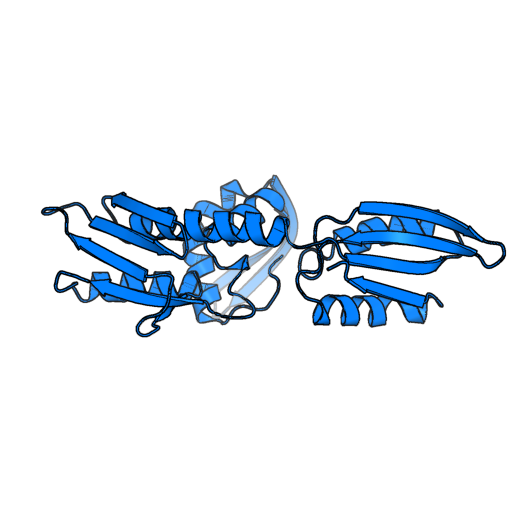.340 -28.848 1.00 75.12 231 GLU A O 1
ATOM 1847 N N . ARG A 1 232 ? 15.545 7.416 -28.015 1.00 79.06 232 ARG A N 1
ATOM 1848 C CA . ARG A 1 232 ? 16.775 6.623 -28.124 1.00 79.06 232 ARG A CA 1
ATOM 1849 C C . ARG A 1 232 ? 16.738 5.634 -29.294 1.00 79.06 232 ARG A C 1
ATOM 1851 O O . ARG A 1 232 ? 17.659 4.836 -29.431 1.00 79.06 232 ARG A O 1
ATOM 1858 N N . GLY A 1 233 ? 15.688 5.669 -30.123 1.00 80.38 233 GLY A N 1
ATOM 1859 C CA . GLY A 1 233 ? 15.495 4.735 -31.238 1.00 80.38 233 GLY A CA 1
ATOM 1860 C C . GLY A 1 233 ? 15.177 3.300 -30.801 1.00 80.38 233 GLY A C 1
ATOM 1861 O O . GLY A 1 233 ? 15.335 2.370 -31.590 1.00 80.38 233 GLY A O 1
ATOM 1862 N N . LEU A 1 234 ? 14.754 3.114 -29.547 1.00 87.19 234 LEU A N 1
ATOM 1863 C CA . LEU A 1 234 ? 14.465 1.808 -28.962 1.00 87.19 234 LEU A CA 1
ATOM 1864 C C . LEU A 1 234 ? 12.985 1.465 -29.111 1.00 87.19 234 LEU A C 1
ATOM 1866 O O . LEU A 1 234 ? 12.115 2.321 -28.952 1.00 87.19 234 LEU A O 1
ATOM 1870 N N . ASN A 1 235 ? 12.703 0.187 -29.352 1.00 86.00 235 ASN A N 1
ATOM 1871 C CA . ASN A 1 235 ? 11.343 -0.342 -29.454 1.00 86.00 235 ASN A CA 1
ATOM 1872 C C . ASN A 1 235 ? 11.081 -1.337 -28.327 1.00 86.00 235 ASN A C 1
ATOM 1874 O O . ASN A 1 235 ? 11.988 -2.081 -27.952 1.00 86.00 235 ASN A O 1
ATOM 1878 N N . TYR A 1 236 ? 9.846 -1.397 -27.827 1.00 91.12 236 TYR A N 1
ATOM 1879 C CA . TYR A 1 236 ? 9.475 -2.334 -26.769 1.00 91.12 236 TYR A CA 1
ATOM 1880 C C . TYR A 1 236 ? 8.204 -3.125 -27.074 1.00 91.12 236 TYR A C 1
ATOM 1882 O O . TYR A 1 236 ? 7.332 -2.675 -27.815 1.00 91.12 236 TYR A O 1
ATOM 1890 N N . GLY A 1 237 ? 8.109 -4.306 -26.468 1.00 86.88 237 GLY A N 1
ATOM 1891 C CA . GLY A 1 237 ? 6.914 -5.141 -26.426 1.00 86.88 237 GLY A CA 1
ATOM 1892 C C . GLY A 1 237 ? 6.662 -5.626 -25.001 1.00 86.88 237 GLY A C 1
ATOM 1893 O O . GLY A 1 237 ? 7.609 -5.895 -24.263 1.00 86.88 237 GLY A O 1
ATOM 1894 N N . VAL A 1 238 ? 5.390 -5.712 -24.613 1.00 85.75 238 VAL A N 1
ATOM 1895 C CA . VAL A 1 238 ? 4.962 -6.214 -23.301 1.00 85.75 238 VAL A CA 1
ATOM 1896 C C . VAL A 1 238 ? 4.071 -7.423 -23.538 1.00 85.75 238 VAL A C 1
ATOM 1898 O O . VAL A 1 238 ? 3.020 -7.276 -24.161 1.00 85.75 238 VAL A O 1
ATOM 1901 N N . ASP A 1 239 ? 4.496 -8.583 -23.050 1.00 81.94 239 ASP A N 1
ATOM 1902 C CA . ASP A 1 239 ? 3.754 -9.838 -23.144 1.00 81.94 239 ASP A CA 1
ATOM 1903 C C . ASP A 1 239 ? 3.347 -10.303 -21.742 1.00 81.94 239 ASP A C 1
ATOM 1905 O O . ASP A 1 239 ? 4.189 -10.437 -20.849 1.00 81.94 239 ASP A O 1
ATOM 1909 N N . VAL A 1 240 ? 2.045 -10.476 -21.525 1.00 70.50 240 VAL A N 1
ATOM 1910 C CA . VAL A 1 240 ? 1.489 -10.862 -20.223 1.00 70.50 240 VAL A CA 1
ATOM 1911 C C . VAL A 1 240 ? 1.370 -12.377 -20.225 1.00 70.50 240 VAL A C 1
ATOM 1913 O 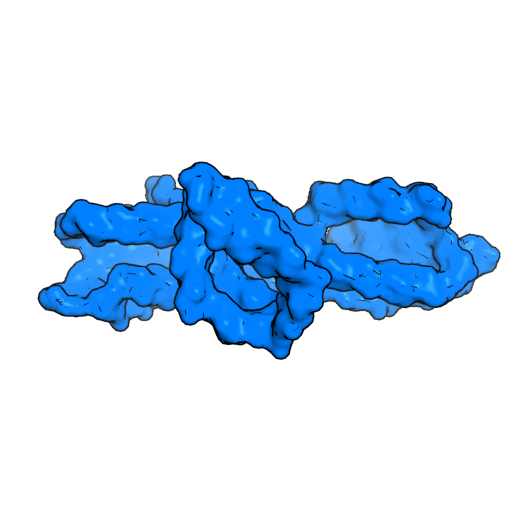O . VAL A 1 240 ? 0.566 -12.919 -20.977 1.00 70.50 240 VAL A O 1
ATOM 1916 N N . GLN A 1 241 ? 2.171 -13.061 -19.405 1.00 57.25 241 GLN A N 1
ATOM 1917 C CA . GLN A 1 241 ? 1.991 -14.497 -19.214 1.00 57.25 241 GLN A CA 1
ATOM 1918 C C . GLN A 1 241 ? 0.815 -14.710 -18.252 1.00 57.25 241 GLN A C 1
ATOM 1920 O O . GLN A 1 241 ? 0.892 -14.309 -17.089 1.00 57.25 241 GLN A O 1
ATOM 1925 N N . GLU A 1 242 ? -0.286 -15.261 -18.776 1.00 44.00 242 GLU A N 1
ATOM 1926 C CA . GLU A 1 242 ? -1.463 -15.702 -18.004 1.00 44.00 242 GLU A CA 1
ATOM 1927 C C . GLU A 1 242 ? -1.203 -16.999 -17.229 1.00 44.00 242 GLU A C 1
ATOM 1929 O O . GLU A 1 242 ? -0.548 -17.913 -17.786 1.00 44.00 242 GLU A O 1
#

Secondary structure (DSSP, 8-state):
--SSPPPHHHHHHHHHHHHTTGGGGEEEEEEEEEEEEEETTEEEEEEEEEEEE-HHHHHHHHHHTSTTTTSSSPEEEEEEESS---HHHHHHHHHHHHHHTEEE-SS-SSEEEEEEETTTEEEEEEE-SS-EEEEEESSHHHHHHHHHHHHHHHHHHHHHHSPPEEEEEEEESSHHHHHHHHHHHHH-TTTEEEEEEEEEEEETTEEEEEEEEEES-HHHHHHHHHHHSGGGT-EEEEEE--